Protein 6VTB (pdb70)

Structure (mmCIF, N/CA/C/O backbone):
data_6VTB
#
_entry.id   6VTB
#
_cell.length_a   53.031
_cell.length_b   64.221
_cell.length_c   101.888
_cell.angle_alpha   90.000
_cell.angle_beta   90.000
_cell.angle_gamma   90.000
#
_symmetry.space_group_name_H-M   'P 21 21 21'
#
loop_
_entity.id
_entity.type
_entity.pdbx_description
1 polymer 'RNA ligase'
2 non-polymer "ADENOSINE-5'-TRIPHOSPHATE"
3 non-polymer 'MANGANESE (II) ION'
4 water water
#
loop_
_atom_site.group_PDB
_atom_site.id
_atom_site.type_symbol
_atom_site.label_atom_id
_atom_site.label_alt_id
_atom_site.label_comp_id
_atom_site.label_asym_id
_atom_site.label_entity_id
_atom_site.label_seq_id
_atom_site.pdbx_PDB_ins_code
_atom_site.Cartn_x
_atom_site.Cartn_y
_atom_site.Cartn_z
_atom_site.occupancy
_atom_site.B_iso_or_equiv
_atom_site.auth_seq_id
_atom_site.auth_comp_id
_atom_site.auth_asym_id
_atom_site.auth_atom_id
_atom_site.pdbx_PDB_model_num
ATOM 1 N N . SER A 1 1 ? 49.614 63.631 114.213 1.00 10.42 0 SER A N 1
ATOM 2 C CA . SER A 1 1 ? 48.885 64.183 113.071 1.00 10.69 0 SER A CA 1
ATOM 3 C C . SER A 1 1 ? 49.689 63.984 111.790 1.00 8.91 0 SER A C 1
ATOM 4 O O . SER A 1 1 ? 50.775 63.405 111.821 1.00 12.17 0 SER A O 1
ATOM 7 N N . MET A 1 2 ? 49.164 64.447 110.661 1.00 10.61 1 MET A N 1
ATOM 8 C CA . MET A 1 2 ? 49.904 64.405 109.402 1.00 10.20 1 MET A CA 1
ATOM 9 C C . MET A 1 2 ? 50.003 65.840 108.893 1.00 10.77 1 MET A C 1
ATOM 10 O O . MET A 1 2 ? 49.172 66.296 108.107 1.00 12.27 1 MET A O 1
ATOM 15 N N . GLY A 1 3 ? 51.028 66.556 109.342 1.00 15.21 2 GLY A N 1
ATOM 16 C CA . GLY A 1 3 ? 51.088 67.971 109.018 1.00 15.33 2 GLY A CA 1
ATOM 17 C C . GLY A 1 3 ? 49.868 68.673 109.580 1.00 17.32 2 GLY A C 1
ATOM 18 O O . GLY A 1 3 ? 49.512 68.494 110.748 1.00 16.39 2 GLY A O 1
ATOM 19 N N . VAL A 1 4 ? 49.199 69.456 108.726 1.00 14.77 3 VAL A N 1
ATOM 20 C CA . VAL A 1 4 ? 48.017 70.213 109.134 1.00 18.01 3 VAL A CA 1
ATOM 21 C C . VAL A 1 4 ? 46.755 69.367 109.157 1.00 15.37 3 VAL A C 1
ATOM 22 O O . VAL A 1 4 ? 45.671 69.902 109.443 1.00 18.06 3 VAL A O 1
ATOM 26 N N . ARG A 1 5 ? 46.853 68.073 108.864 1.00 11.86 4 ARG A N 1
ATOM 27 C CA . ARG A 1 5 ? 45.700 67.184 108.834 1.00 12.84 4 ARG A CA 1
ATOM 28 C C . ARG A 1 5 ? 45.641 66.332 110.094 1.00 9.76 4 ARG A C 1
ATOM 29 O O . ARG A 1 5 ? 46.659 66.071 110.741 1.00 11.53 4 ARG A O 1
ATOM 37 N N . LYS A 1 6 ? 44.429 65.859 110.412 1.00 9.08 5 LYS A N 1
ATOM 38 C CA . LYS A 1 6 ? 44.154 64.966 111.534 1.00 7.86 5 LYS A CA 1
ATOM 39 C C . LYS A 1 6 ? 44.416 65.614 112.892 1.00 10.09 5 LYS A C 1
ATOM 40 O O . LYS A 1 6 ? 44.617 64.910 113.889 1.00 11.22 5 LYS A O 1
ATOM 46 N N . LEU A 1 7 ? 44.361 66.947 112.970 1.00 8.32 6 LEU A N 1
ATOM 47 C CA . LEU A 1 7 ? 44.471 67.605 114.269 1.00 7.74 6 LEU A CA 1
ATOM 48 C C . LEU A 1 7 ? 43.261 67.292 115.140 1.00 7.90 6 LEU A C 1
ATOM 49 O O . LEU A 1 7 ? 43.399 67.064 116.348 1.00 7.86 6 LEU A O 1
ATOM 54 N N . ALA A 1 8 ? 42.067 67.301 114.550 1.00 7.68 7 ALA A N 1
ATOM 55 C CA . ALA A 1 8 ? 40.839 66.928 115.244 1.00 8.09 7 ALA A CA 1
ATOM 56 C C . ALA A 1 8 ? 40.230 65.757 114.490 1.00 7.54 7 ALA A C 1
ATOM 57 O O . ALA A 1 8 ? 40.000 65.858 113.283 1.00 7.66 7 ALA A O 1
ATOM 59 N N . THR A 1 9 ? 40.007 64.642 115.190 1.00 7.99 8 THR A N 1
ATOM 60 C CA . THR A 1 9 ? 39.483 63.430 114.577 1.00 8.57 8 THR A CA 1
ATOM 61 C C . THR A 1 9 ? 38.432 62.811 115.496 1.00 9.05 8 THR A C 1
ATOM 62 O O . THR A 1 9 ? 38.411 63.055 116.700 1.00 9.01 8 THR A O 1
ATOM 66 N N . ILE A 1 10 ? 37.552 62.000 114.908 1.00 7.71 9 ILE A N 1
ATOM 67 C CA . ILE A 1 10 ? 36.577 61.220 115.672 1.00 8.00 9 ILE A CA 1
ATOM 68 C C . ILE A 1 10 ? 37.273 59.968 116.189 1.00 8.66 9 ILE A C 1
ATOM 69 O O . ILE A 1 10 ? 37.844 59.201 115.409 1.00 10.88 9 ILE A O 1
ATOM 74 N N . ARG A 1 11 ? 37.228 59.760 117.504 1.00 9.18 10 ARG A N 1
ATOM 75 C CA . ARG A 1 11 ? 37.918 58.642 118.131 1.00 10.99 10 ARG A CA 1
ATOM 76 C C . ARG A 1 11 ? 37.009 58.003 119.164 1.00 10.65 10 ARG A C 1
ATOM 77 O O . ARG A 1 11 ? 35.984 58.559 119.550 1.00 12.36 10 ARG A O 1
ATOM 85 N N . THR A 1 12 ? 37.422 56.827 119.629 1.00 13.01 11 THR A N 1
ATOM 86 C CA . THR A 1 12 ? 36.666 56.045 120.594 1.00 14.06 11 THR A CA 1
ATOM 87 C C . THR A 1 12 ? 37.292 56.180 121.978 1.00 12.07 11 THR A C 1
ATOM 88 O O . THR A 1 12 ? 38.510 56.018 122.136 1.00 13.11 11 THR A O 1
ATOM 92 N N . ALA A 1 13 ? 36.462 56.489 122.975 1.00 11.83 12 ALA A N 1
ATOM 93 C CA . ALA A 1 13 ? 36.935 56.497 124.355 1.00 12.16 12 ALA A CA 1
ATOM 94 C C . ALA A 1 13 ? 37.397 55.106 124.775 1.00 14.94 12 ALA A C 1
ATOM 95 O O . ALA A 1 13 ? 36.668 54.121 124.623 1.00 16.23 12 ALA A O 1
ATOM 97 N N . GLY A 1 14 ? 38.616 55.028 125.293 1.00 12.64 13 GLY A N 1
ATOM 98 C CA . GLY A 1 14 ? 39.160 53.799 125.839 1.00 14.23 13 GLY A CA 1
ATOM 99 C C . GLY A 1 14 ? 38.874 53.665 127.318 1.00 15.78 13 GLY A C 1
ATOM 100 O O . GLY A 1 14 ? 37.862 54.153 127.827 1.00 14.76 13 GLY A O 1
ATOM 101 N N . GLU A 1 15 ? 39.806 53.027 128.025 1.00 14.75 14 GLU A N 1
ATOM 102 C CA . GLU A 1 15 ? 39.662 52.823 129.462 1.00 16.79 14 GLU A CA 1
ATOM 103 C C . GLU A 1 15 ? 39.589 54.156 130.193 1.00 14.52 14 GLU A C 1
ATOM 104 O O . GLU A 1 15 ? 40.392 55.061 129.944 1.00 15.39 14 GLU A O 1
ATOM 110 N N . ILE A 1 16 ? 38.625 54.273 131.102 1.00 16.01 15 ILE A N 1
ATOM 111 C CA . ILE A 1 16 ? 38.460 55.453 131.942 1.00 14.75 15 ILE A CA 1
ATOM 112 C C . ILE A 1 16 ? 38.731 55.049 133.383 1.00 17.38 15 ILE A C 1
ATOM 113 O O . ILE A 1 16 ? 38.169 54.061 133.874 1.00 19.85 15 ILE A O 1
ATOM 118 N N . THR A 1 17 ? 39.591 55.805 134.055 1.00 17.08 16 THR A N 1
ATOM 119 C CA . THR A 1 17 ? 39.976 55.480 135.417 1.00 20.82 16 THR A CA 1
ATOM 120 C C . THR A 1 17 ? 39.845 56.703 136.310 1.00 21.88 16 THR A C 1
ATOM 121 O O . THR A 1 17 ? 39.992 57.840 135.846 1.00 20.34 16 THR A O 1
ATOM 125 N N . PRO A 1 18 ? 39.534 56.500 137.589 1.00 21.60 17 PRO A N 1
ATOM 126 C CA . PRO A 1 18 ? 39.424 57.636 138.508 1.00 20.49 17 PRO A CA 1
ATOM 127 C C . PRO A 1 18 ? 40.772 58.296 138.749 1.00 21.23 17 PRO A C 1
ATOM 128 O O . PRO A 1 18 ? 41.833 57.681 138.609 1.00 24.10 17 PRO A O 1
ATOM 132 N N . ILE A 1 19 ? 40.717 59.571 139.119 1.00 19.54 18 ILE A N 1
ATOM 133 C CA . ILE A 1 19 ? 41.905 60.358 139.430 1.00 23.56 18 ILE A CA 1
ATOM 134 C C . ILE A 1 19 ? 41.914 60.627 140.928 1.00 32.35 18 ILE A C 1
ATOM 135 O O . ILE A 1 19 ? 40.888 61.014 141.501 1.00 27.56 18 ILE A O 1
ATOM 140 N N . ALA A 1 20 ? 43.072 60.420 141.558 1.00 40.21 19 ALA A N 1
ATOM 141 C CA . ALA A 1 20 ? 43.183 60.488 143.011 1.00 46.94 19 ALA A CA 1
ATOM 142 C C . ALA A 1 20 ? 42.727 61.841 143.544 1.00 45.53 19 ALA A C 1
ATOM 143 O O . ALA A 1 20 ? 43.283 62.885 143.186 1.00 41.88 19 ALA A O 1
ATOM 145 N N . GLY A 1 21 ? 41.719 61.815 144.406 1.00 51.91 20 GLY A N 1
ATOM 146 C CA . GLY A 1 21 ? 41.237 63.025 145.068 1.00 54.61 20 GLY A CA 1
ATOM 147 C C . GLY A 1 21 ? 40.220 63.849 144.318 1.00 58.15 20 GLY A C 1
ATOM 148 O O . GLY A 1 21 ? 39.139 64.128 144.846 1.00 60.86 20 GLY A O 1
ATOM 149 N N . ALA A 1 22 ? 40.539 64.249 143.088 1.00 56.47 21 ALA A N 1
ATOM 150 C CA . ALA A 1 22 ? 39.662 65.115 142.305 1.00 53.03 21 ALA A CA 1
ATOM 151 C C . ALA A 1 22 ? 38.373 64.375 141.978 1.00 54.05 21 ALA A C 1
ATOM 152 O O . ALA A 1 22 ? 38.384 63.368 141.262 1.00 55.85 21 ALA A O 1
ATOM 154 N N . GLU A 1 23 ? 37.259 64.880 142.496 1.00 54.43 22 GLU A N 1
ATOM 155 C CA . GLU A 1 23 ? 35.973 64.203 142.417 1.00 55.72 22 GLU A CA 1
ATOM 156 C C . GLU A 1 23 ? 35.200 64.521 141.143 1.00 49.32 22 GLU A C 1
ATOM 157 O O . GLU A 1 23 ? 34.165 63.895 140.891 1.00 56.71 22 GLU A O 1
ATOM 163 N N . ALA A 1 24 ? 35.674 65.459 140.327 1.00 33.87 23 ALA A N 1
ATOM 164 C CA . ALA A 1 24 ? 34.906 65.934 139.186 1.00 25.25 23 ALA A CA 1
ATOM 165 C C . ALA A 1 24 ? 35.498 65.532 137.843 1.00 24.74 23 ALA A C 1
ATOM 166 O O . ALA A 1 24 ? 34.904 65.845 136.807 1.00 17.37 23 ALA A O 1
ATOM 168 N N . ILE A 1 25 ? 36.640 64.848 137.824 1.00 19.07 24 ILE A N 1
ATOM 169 C CA . ILE A 1 25 ? 37.340 64.534 136.584 1.00 15.77 24 ILE A CA 1
ATOM 170 C C . ILE A 1 25 ? 37.783 63.075 136.617 1.00 18.26 24 ILE A C 1
ATOM 171 O O . ILE A 1 25 ? 37.799 62.425 137.665 1.00 19.46 24 ILE A O 1
ATOM 176 N N . GLU A 1 26 ? 38.152 62.560 135.443 1.00 14.65 25 GLU A N 1
ATOM 177 C CA . GLU A 1 26 ? 38.704 61.216 135.352 1.00 13.87 25 GLU A CA 1
ATOM 178 C C . GLU A 1 26 ? 39.680 61.156 134.186 1.00 13.04 25 GLU A C 1
ATOM 179 O O . GLU A 1 26 ? 39.752 62.068 133.357 1.00 12.18 25 GLU A O 1
ATOM 185 N N . CYS A 1 27 ? 40.459 60.082 134.149 1.00 15.26 26 CYS A N 1
ATOM 186 C CA . CYS A 1 27 ? 41.480 59.889 133.125 1.00 12.50 26 CYS A CA 1
ATOM 187 C C . CYS A 1 27 ? 40.909 59.018 132.014 1.00 16.49 26 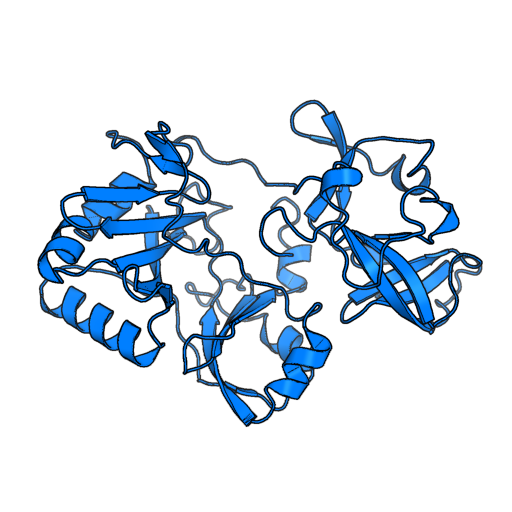CYS A C 1
ATOM 188 O O . CYS A 1 27 ? 40.347 57.955 132.289 1.00 17.59 26 CYS A O 1
ATOM 191 N N . CYS A 1 28 ? 41.038 59.470 130.764 1.00 10.14 27 CYS A N 1
ATOM 192 C CA . CYS A 1 28 ? 40.525 58.728 129.621 1.00 13.31 27 CYS A CA 1
ATOM 193 C C . CYS A 1 28 ? 41.672 58.372 128.690 1.00 15.35 27 CYS A C 1
ATOM 194 O O . CYS A 1 28 ? 42.411 59.256 128.235 1.00 14.12 27 CYS A O 1
ATOM 197 N N . HIS A 1 29 ? 41.819 57.082 128.408 1.00 12.97 28 HIS A N 1
ATOM 198 C CA . HIS A 1 29 ? 42.719 56.648 127.351 1.00 12.38 28 HIS A CA 1
ATOM 199 C C . HIS A 1 29 ? 42.041 56.840 126.004 1.00 12.38 28 HIS A C 1
ATOM 200 O O . HIS A 1 29 ? 40.904 56.403 125.802 1.00 15.85 28 HIS A O 1
ATOM 207 N N . VAL A 1 30 ? 42.732 57.509 125.089 1.00 10.10 29 VAL A N 1
ATOM 208 C CA . VAL A 1 30 ? 42.264 57.707 123.723 1.00 8.89 29 VAL A CA 1
ATOM 209 C C . VAL A 1 30 ? 43.397 57.252 122.818 1.00 9.13 29 VAL A C 1
ATOM 210 O O . VAL A 1 30 ? 44.421 57.940 122.707 1.00 11.87 29 VAL A O 1
ATOM 214 N N . ASP A 1 31 ? 43.233 56.087 122.195 1.00 11.12 30 ASP A N 1
ATOM 215 C CA . ASP A 1 31 ? 44.313 55.443 121.436 1.00 9.19 30 ASP A CA 1
ATOM 216 C C . ASP A 1 31 ? 45.535 55.369 122.354 1.00 10.66 30 ASP A C 1
ATOM 217 O O . ASP A 1 31 ? 45.410 54.898 123.494 1.00 13.72 30 ASP A O 1
ATOM 222 N N . GLY A 1 32 ? 46.715 55.815 121.926 1.00 9.70 31 GLY A N 1
ATOM 223 C CA . GLY A 1 32 ? 47.877 55.785 122.791 1.00 9.28 31 GLY A CA 1
ATOM 224 C C . GLY A 1 32 ? 48.034 56.988 123.701 1.00 10.22 31 GLY A C 1
ATOM 225 O O . GLY A 1 32 ? 49.069 57.123 124.362 1.00 11.23 31 GLY A O 1
ATOM 226 N N . TRP A 1 33 ? 47.036 57.865 123.758 1.00 8.79 32 TRP A N 1
ATOM 227 C CA . TRP A 1 33 ? 47.069 59.073 124.564 1.00 7.67 32 TRP A CA 1
ATOM 228 C C . TRP A 1 33 ? 46.322 58.869 125.870 1.00 8.31 32 TRP A C 1
ATOM 229 O O . TRP A 1 33 ? 45.484 57.976 125.997 1.00 10.67 32 TRP A O 1
ATOM 240 N N . THR A 1 34 ? 46.625 59.732 126.838 1.00 10.18 33 THR A N 1
ATOM 241 C CA . THR A 1 34 ? 45.848 59.839 128.066 1.00 12.85 33 THR A CA 1
ATOM 242 C C . THR A 1 34 ? 45.477 61.299 128.260 1.00 13.08 33 THR A C 1
ATOM 243 O O . THR A 1 34 ? 46.339 62.180 128.142 1.00 11.63 33 THR A O 1
ATOM 247 N N . CYS A 1 35 ? 44.206 61.565 128.553 1.00 12.94 34 CYS A N 1
ATOM 248 C CA . CYS A 1 35 ? 43.849 62.945 128.838 1.00 14.42 34 CYS A CA 1
ATOM 249 C C . CYS A 1 35 ? 42.727 63.001 129.864 1.00 12.44 34 CYS A C 1
ATOM 250 O O . CYS A 1 35 ? 41.999 62.029 130.087 1.00 16.69 34 CYS A O 1
ATOM 253 N N . VAL A 1 36 ? 42.627 64.155 130.504 1.00 10.54 35 VAL A N 1
ATOM 254 C CA . VAL A 1 36 ? 41.653 64.381 131.563 1.00 11.75 35 VAL A CA 1
ATOM 255 C C . VAL A 1 36 ? 40.325 64.784 130.940 1.00 12.73 35 VAL A C 1
ATOM 256 O O . VAL A 1 36 ? 40.270 65.684 130.087 1.00 15.46 35 VAL A O 1
ATOM 260 N N . ILE A 1 37 ? 39.254 64.112 131.356 1.00 9.39 36 ILE A N 1
ATOM 261 C CA . ILE A 1 37 ? 37.899 64.451 130.952 1.00 11.90 36 ILE A CA 1
ATOM 262 C C . ILE A 1 37 ? 37.088 64.776 132.198 1.00 14.72 36 ILE A C 1
ATOM 263 O O . ILE A 1 37 ? 37.455 64.427 133.321 1.00 14.77 36 ILE A O 1
ATOM 268 N N . LYS A 1 38 ? 35.976 65.467 131.993 1.00 12.62 37 LYS A N 1
ATOM 269 C CA . LYS A 1 38 ? 35.064 65.714 133.101 1.00 13.22 37 LYS A CA 1
ATOM 270 C C . LYS A 1 38 ? 34.141 64.518 133.286 1.00 16.63 37 LYS A C 1
ATOM 271 O O . LYS A 1 38 ? 33.767 63.835 132.326 1.00 16.92 37 LYS A O 1
ATOM 277 N N . LYS A 1 39 ? 33.773 64.255 134.536 1.00 19.00 38 LYS A N 1
ATOM 278 C CA . LYS A 1 39 ? 32.798 63.203 134.770 1.00 19.91 38 LYS A CA 1
ATOM 279 C C . LYS A 1 39 ? 31.478 63.574 134.111 1.00 19.31 38 LYS A C 1
ATOM 280 O O . LYS A 1 39 ? 31.116 64.751 134.023 1.00 21.55 38 LYS A O 1
ATOM 286 N N . GLY A 1 40 ? 30.787 62.563 133.589 1.00 16.49 39 GLY A N 1
ATOM 287 C CA . GLY A 1 40 ? 29.570 62.772 132.839 1.00 18.67 39 GLY A CA 1
ATOM 288 C C . GLY A 1 40 ? 29.754 62.906 131.341 1.00 23.63 39 GLY A C 1
ATOM 289 O O . GLY A 1 40 ? 28.754 62.878 130.609 1.00 27.27 39 GLY A O 1
ATOM 290 N N . GLU A 1 41 ? 30.995 63.035 130.858 1.00 20.54 40 GLU A N 1
ATOM 291 C CA . GLU A 1 41 ? 31.211 63.297 129.439 1.00 18.61 40 GLU A CA 1
ATOM 292 C C . GLU A 1 41 ? 31.249 62.012 128.620 1.00 17.31 40 GLU A C 1
ATOM 293 O O . GLU A 1 41 ? 30.687 61.971 127.521 1.00 15.85 40 GLU A O 1
ATOM 299 N N . PHE A 1 42 ? 31.885 60.954 129.131 1.00 14.80 41 PHE A N 1
ATOM 300 C CA . PHE A 1 42 ? 32.136 59.761 128.328 1.00 12.66 41 PHE A CA 1
ATOM 301 C C . PHE A 1 42 ? 31.935 58.491 129.138 1.00 13.53 41 PHE A C 1
ATOM 302 O O . PHE A 1 42 ? 32.167 58.463 130.349 1.00 18.58 41 PHE A O 1
ATOM 310 N N . LYS A 1 43 ? 31.546 57.429 128.435 1.00 17.29 42 LYS A N 1
ATOM 311 C CA . LYS A 1 43 ? 31.774 56.057 128.859 1.00 15.69 42 LYS A CA 1
ATOM 312 C C . LYS A 1 43 ? 32.653 55.374 127.820 1.00 16.99 42 LYS A C 1
ATOM 313 O O . LYS A 1 43 ? 32.650 55.749 126.641 1.00 15.67 42 LYS A O 1
ATOM 319 N N . GLN A 1 44 ? 33.411 54.374 128.261 1.00 13.73 43 GLN A N 1
ATOM 320 C CA . GLN A 1 44 ? 34.265 53.640 127.340 1.00 11.34 43 GLN A CA 1
ATOM 321 C C . GLN A 1 44 ? 33.453 53.144 126.151 1.00 14.86 43 GLN A C 1
ATOM 322 O O . GLN A 1 44 ? 32.362 52.591 126.315 1.00 16.66 43 GLN A O 1
ATOM 328 N N . GLY A 1 45 ? 33.978 53.377 124.953 1.00 13.72 44 GLY A N 1
ATOM 329 C CA . GLY A 1 45 ? 33.319 53.004 123.721 1.00 12.71 44 GLY A CA 1
ATOM 330 C C . GLY A 1 45 ? 32.613 54.142 123.008 1.00 17.61 44 GLY A C 1
ATOM 331 O O . GLY A 1 45 ? 32.316 54.014 121.811 1.00 14.40 44 GLY A O 1
ATOM 332 N N . ASP A 1 46 ? 32.337 55.242 123.711 1.00 14.37 45 ASP A N 1
ATOM 333 C CA . ASP A 1 46 ? 31.701 56.411 123.114 1.00 15.22 45 ASP A CA 1
ATOM 334 C C . ASP A 1 46 ? 32.619 57.082 122.099 1.00 14.31 45 ASP A C 1
ATOM 335 O O . ASP A 1 46 ? 33.840 57.121 122.265 1.00 14.86 45 ASP A O 1
ATOM 340 N N . ARG A 1 47 ? 32.010 57.644 121.054 1.00 10.37 46 ARG A N 1
ATOM 341 C CA . ARG A 1 47 ? 32.722 58.535 120.147 1.00 12.45 46 ARG A CA 1
ATOM 342 C C . ARG A 1 47 ? 32.976 59.890 120.799 1.00 9.79 46 ARG A C 1
ATOM 343 O O . ARG A 1 47 ? 32.206 60.357 121.647 1.00 10.23 46 ARG A O 1
ATOM 351 N N . GLY A 1 48 ? 34.058 60.535 120.366 1.00 11.17 47 GLY A N 1
ATOM 352 C CA . GLY A 1 48 ? 34.300 61.926 120.708 1.00 7.88 47 GLY A CA 1
ATOM 353 C C . GLY A 1 48 ? 35.198 62.546 119.663 1.00 9.46 47 GLY A C 1
ATOM 354 O O . GLY A 1 48 ? 35.751 61.857 118.801 1.00 10.91 47 GLY A O 1
ATOM 355 N N . VAL A 1 49 ? 35.344 63.865 119.745 1.00 7.41 48 VAL A N 1
ATOM 356 C CA . VAL A 1 49 ? 36.324 64.586 118.936 1.00 6.23 48 VAL A CA 1
ATOM 357 C C . VAL A 1 49 ? 37.592 64.733 119.761 1.00 5.58 48 VAL A C 1
ATOM 358 O O . VAL A 1 49 ? 37.578 65.327 120.847 1.00 6.85 48 VAL A O 1
ATOM 362 N N . TYR A 1 50 ? 38.693 64.200 119.251 1.00 7.16 49 TYR A N 1
ATOM 363 C CA . TYR A 1 50 ? 39.969 64.300 119.935 1.00 7.76 49 TYR A CA 1
ATOM 364 C C . TYR A 1 50 ? 40.817 65.333 119.212 1.00 5.28 49 TYR A C 1
ATOM 365 O O . TYR A 1 50 ? 41.069 65.202 118.007 1.00 6.66 49 TYR A O 1
ATOM 374 N N . PHE A 1 51 ? 41.250 66.349 119.955 1.00 6.54 50 PHE A N 1
ATOM 375 C CA . PHE A 1 51 ? 42.128 67.395 119.454 1.00 6.40 50 PHE A CA 1
ATOM 376 C C . PHE A 1 51 ? 43.534 67.113 119.970 1.00 6.68 50 PHE A C 1
ATOM 377 O O . PHE A 1 51 ? 43.762 67.093 121.183 1.00 7.92 50 PHE A O 1
ATOM 385 N N . GLU A 1 52 ? 44.463 66.892 119.056 1.00 6.02 51 GLU A N 1
ATOM 386 C CA . GLU A 1 52 ? 45.813 66.493 119.422 1.00 6.88 51 GLU A CA 1
ATOM 387 C C . GLU A 1 52 ? 46.620 67.697 119.906 1.00 6.97 51 GLU A C 1
ATOM 388 O O . GLU A 1 52 ? 46.329 68.842 119.559 1.00 7.82 51 GLU A O 1
ATOM 394 N N . ILE A 1 53 ? 47.644 67.434 120.729 1.00 7.42 52 ILE A N 1
ATOM 395 C CA . ILE A 1 53 ? 48.599 68.496 121.054 1.00 10.12 52 ILE A CA 1
ATOM 396 C C . ILE A 1 53 ? 49.139 69.116 119.772 1.00 9.42 52 ILE A C 1
ATOM 397 O O . ILE A 1 53 ? 49.301 68.430 118.754 1.00 10.78 52 ILE A O 1
ATOM 402 N N . ASP A 1 54 ? 49.432 70.417 119.834 1.00 10.30 53 ASP A N 1
ATOM 403 C CA . ASP A 1 54 ? 49.830 71.336 118.771 1.00 10.60 53 ASP A CA 1
ATOM 404 C C . ASP A 1 54 ? 48.622 71.912 118.041 1.00 8.14 53 ASP A C 1
ATOM 405 O O . ASP A 1 54 ? 48.799 72.822 117.233 1.00 9.80 53 ASP A O 1
ATOM 410 N N . SER A 1 55 ? 47.404 71.417 118.283 1.00 7.24 54 SER A N 1
ATOM 411 C CA . SER A 1 55 ? 46.214 72.088 117.770 1.00 6.01 54 SER A CA 1
ATOM 412 C C . SER A 1 55 ? 46.101 73.488 118.345 1.00 6.92 54 SER A C 1
ATOM 413 O O . SER A 1 55 ? 46.353 73.712 119.533 1.00 8.50 54 SER A O 1
ATOM 416 N N . PHE A 1 56 ? 45.709 74.431 117.498 1.00 5.14 55 PHE A N 1
ATOM 417 C CA . PHE A 1 56 ? 45.365 75.772 117.935 1.00 5.76 55 PHE A CA 1
ATOM 418 C C . PHE A 1 56 ? 43.870 75.928 117.732 1.00 7.23 55 PHE A C 1
ATOM 419 O O . PHE A 1 56 ? 43.375 75.791 116.605 1.00 7.54 55 PHE A O 1
ATOM 427 N N . ILE A 1 57 ? 43.161 76.164 118.825 1.00 6.99 56 ILE A N 1
ATOM 428 C CA . ILE A 1 57 ? 41.707 76.228 118.843 1.00 7.50 56 ILE A CA 1
ATOM 429 C C . ILE A 1 57 ? 41.311 77.669 119.103 1.00 7.49 56 ILE A C 1
ATOM 430 O O . ILE A 1 57 ? 41.514 78.193 120.206 1.00 8.97 56 ILE A O 1
ATOM 435 N N . LYS A 1 58 ? 40.736 78.306 118.094 1.00 7.32 57 LYS A N 1
ATOM 436 C CA . LYS A 1 58 ? 40.423 79.717 118.223 1.00 9.45 57 LYS A CA 1
ATOM 437 C C . LYS A 1 58 ? 39.342 79.908 119.276 1.00 10.17 57 LYS A C 1
ATOM 438 O O . LYS A 1 58 ? 38.489 79.042 119.488 1.00 10.96 57 LYS A O 1
ATOM 444 N N . GLU A 1 59 ? 39.416 81.044 119.967 1.00 8.62 58 GLU A N 1
ATOM 445 C CA . GLU A 1 59 ? 38.510 81.349 121.065 1.00 10.51 58 GLU A CA 1
ATOM 446 C C . GLU A 1 59 ? 37.059 81.233 120.631 1.00 13.21 58 GLU A C 1
ATOM 447 O O . GLU A 1 59 ? 36.639 81.858 119.655 1.00 15.01 58 GLU A O 1
ATOM 453 N N . ASP A 1 60 ? 36.303 80.408 121.357 1.00 11.24 59 ASP A N 1
ATOM 454 C CA . ASP A 1 60 ? 34.875 80.221 121.086 1.00 11.85 59 ASP A CA 1
ATOM 455 C C . ASP A 1 60 ? 34.282 79.736 122.406 1.00 16.18 59 ASP A C 1
ATOM 456 O O . ASP A 1 60 ? 34.420 78.560 122.748 1.00 18.74 59 ASP A O 1
ATOM 461 N N . ASN A 1 61 ? 33.653 80.651 123.142 1.00 18.95 60 ASN A N 1
ATOM 462 C CA . ASN A 1 61 ? 33.150 80.291 124.459 1.00 22.19 60 ASN A CA 1
ATOM 463 C C . ASN A 1 61 ? 31.898 79.432 124.393 1.00 20.76 60 ASN A C 1
ATOM 464 O O . ASN A 1 61 ? 31.553 78.798 125.395 1.00 21.83 60 ASN A O 1
ATOM 469 N N . ASP A 1 62 ? 31.209 79.402 123.250 1.00 19.91 61 ASP A N 1
ATOM 470 C CA . ASP A 1 62 ? 30.042 78.536 123.113 1.00 21.30 61 ASP A CA 1
ATOM 471 C C . ASP A 1 62 ? 30.464 77.081 122.989 1.00 19.74 61 ASP A C 1
ATOM 472 O O . ASP A 1 62 ? 29.932 76.201 123.677 1.00 21.87 61 ASP A O 1
ATOM 477 N N . ARG A 1 63 ? 31.437 76.814 122.126 1.00 17.30 62 ARG A N 1
ATOM 478 C CA . ARG A 1 63 ? 31.886 75.456 121.868 1.00 15.95 62 ARG A CA 1
ATOM 479 C C . ARG A 1 63 ? 32.992 75.005 122.817 1.00 13.96 62 ARG A C 1
ATOM 480 O O . ARG A 1 63 ? 33.021 73.833 123.221 1.00 13.87 62 ARG A O 1
ATOM 488 N N . TYR A 1 64 ? 33.916 75.906 123.186 1.00 10.32 63 TYR A N 1
ATOM 489 C CA . TYR A 1 64 ? 35.093 75.529 123.976 1.00 9.50 63 TYR A CA 1
ATOM 490 C C . TYR A 1 64 ? 35.210 76.364 125.248 1.00 10.74 63 TYR A C 1
ATOM 491 O O . TYR A 1 64 ? 36.255 76.954 125.521 1.00 10.82 63 TYR A O 1
ATOM 500 N N . PRO A 1 65 ? 34.159 76.409 126.075 1.00 13.08 64 PRO A N 1
ATOM 501 C CA . PRO A 1 65 ? 34.257 77.213 127.304 1.00 15.09 64 PRO A CA 1
ATOM 502 C C . PRO A 1 65 ? 35.297 76.686 128.270 1.00 11.25 64 PRO A C 1
ATOM 503 O O . PRO A 1 65 ? 35.783 77.452 129.114 1.00 13.61 64 PRO A O 1
ATOM 507 N N . MET A 1 66 ? 35.674 75.406 128.162 1.00 9.54 65 MET A N 1
ATOM 508 C CA . MET A 1 66 ? 36.679 74.836 129.044 1.00 10.43 65 MET A CA 1
ATOM 509 C C . MET A 1 66 ? 38.079 75.343 128.734 1.00 8.88 65 MET A C 1
ATOM 510 O O . MET A 1 66 ? 38.996 75.080 129.517 1.00 11.40 65 MET A O 1
ATOM 515 N N . LEU A 1 67 ? 38.259 76.074 127.631 1.00 7.31 66 LEU A N 1
ATOM 516 C CA . LEU A 1 67 ? 39.559 76.627 127.272 1.00 7.78 66 LEU A CA 1
ATOM 517 C C . LEU A 1 67 ? 39.648 78.124 127.521 1.00 11.57 66 LEU A C 1
ATOM 518 O O . LEU A 1 67 ? 40.683 78.721 127.216 1.00 10.51 66 LEU A O 1
ATOM 523 N N . SER A 1 68 ? 38.605 78.728 128.105 1.00 10.48 67 SER A N 1
ATOM 524 C CA . SER A 1 68 ? 38.481 80.185 128.127 1.00 10.81 67 SER A CA 1
ATOM 525 C C . SER A 1 68 ? 39.632 80.870 128.848 1.00 11.43 67 SER A C 1
ATOM 526 O O . SER A 1 68 ? 39.978 82.005 128.502 1.00 12.00 67 SER A O 1
ATOM 529 N N . LYS A 1 69 ? 40.217 80.229 129.863 1.00 8.73 68 LYS A N 1
ATOM 530 C CA . LYS A 1 69 ? 41.311 80.827 130.618 1.00 9.54 68 LYS A CA 1
ATOM 531 C C . LYS A 1 69 ? 42.664 80.250 130.228 1.00 8.10 68 LYS A C 1
ATOM 532 O O . LYS A 1 69 ? 43.638 80.390 130.972 1.00 11.03 68 LYS A O 1
ATOM 538 N N . GLN A 1 70 ? 42.741 79.611 129.064 1.00 8.62 69 GLN A N 1
ATOM 539 C CA . GLN A 1 70 ? 43.981 79.072 128.531 1.00 6.88 69 GLN A CA 1
ATOM 540 C C . GLN A 1 70 ? 44.392 79.767 127.247 1.00 8.68 69 GLN A C 1
ATOM 541 O O . GLN A 1 70 ? 45.400 79.392 126.643 1.00 7.98 69 GLN A O 1
ATOM 547 N N . VAL A 1 71 ? 43.619 80.762 126.823 1.00 9.49 70 VAL A N 1
ATOM 548 C CA . VAL A 1 71 ? 43.835 81.460 125.565 1.00 8.17 70 VAL A CA 1
ATOM 549 C C . VAL A 1 71 ? 45.122 82.277 125.601 1.00 7.79 70 VAL A C 1
ATOM 550 O O . VAL A 1 71 ? 45.517 82.824 126.641 1.00 9.82 70 VAL A O 1
ATOM 554 N N . ILE A 1 72 ? 45.783 82.353 124.446 1.00 8.05 71 ILE A N 1
ATOM 555 C CA . ILE A 1 72 ? 46.876 83.280 124.191 1.00 5.99 71 ILE A CA 1
ATOM 556 C C . ILE A 1 72 ? 46.552 84.044 122.914 1.00 7.49 71 ILE A C 1
ATOM 557 O O . ILE A 1 72 ? 45.657 83.670 122.151 1.00 8.13 71 ILE A O 1
ATOM 562 N N . ASP A 1 73 ? 47.299 85.118 122.668 1.00 8.54 72 ASP A N 1
ATOM 563 C CA . ASP A 1 73 ? 47.213 85.781 121.369 1.00 10.69 72 ASP A CA 1
ATOM 564 C C . ASP A 1 73 ? 48.299 85.227 120.460 1.00 9.94 72 ASP A C 1
ATOM 565 O O . ASP A 1 73 ? 49.494 85.372 120.742 1.00 12.67 72 ASP A O 1
ATOM 570 N N . TYR A 1 74 ? 47.881 84.582 119.375 1.00 10.06 73 TYR A N 1
ATOM 571 C CA . TYR A 1 74 ? 48.789 83.878 118.480 1.00 8.88 73 TYR A CA 1
ATOM 572 C C . TYR A 1 74 ? 48.475 84.260 117.043 1.00 11.45 73 TYR A C 1
ATOM 573 O O . TYR A 1 74 ? 47.356 84.039 116.580 1.00 11.23 73 TYR A O 1
ATOM 582 N N . GLU A 1 75 ? 49.472 84.784 116.329 1.00 17.94 74 GLU A N 1
ATOM 583 C CA . GLU A 1 75 ? 49.282 85.238 114.946 1.00 15.53 74 GLU A CA 1
ATOM 584 C C . GLU A 1 75 ? 48.069 86.160 114.839 1.00 13.08 74 GLU A C 1
ATOM 585 O O . GLU A 1 75 ? 47.243 86.040 113.929 1.00 15.94 74 GLU A O 1
ATOM 591 N N . GLY A 1 76 ? 47.939 87.063 115.809 1.00 10.59 75 GLY A N 1
ATOM 592 C CA . GLY A 1 76 ? 46.886 88.057 115.771 1.00 16.14 75 GLY A CA 1
ATOM 593 C C . GLY A 1 76 ? 45.519 87.573 116.187 1.00 14.00 75 GLY A C 1
ATOM 594 O O . GLY A 1 76 ? 44.553 88.327 116.048 1.00 17.06 75 GLY A O 1
ATOM 595 N N . GLN A 1 77 ? 45.398 86.344 116.698 1.00 10.80 76 GLN A N 1
ATOM 596 C CA . GLN A 1 77 ? 44.104 85.800 117.078 1.00 10.42 76 GLN A CA 1
ATOM 597 C C . GLN A 1 77 ? 44.163 85.140 118.444 1.00 9.98 76 GLN A C 1
ATOM 598 O O . GLN A 1 77 ? 45.139 84.464 118.788 1.00 10.28 76 GLN A O 1
ATOM 604 N N . ARG A 1 78 ? 43.106 85.333 119.215 1.00 10.00 77 ARG A N 1
ATOM 605 C CA . ARG A 1 78 ? 42.999 84.690 120.511 1.00 8.48 77 ARG A CA 1
ATOM 606 C C . ARG A 1 78 ? 42.580 83.240 120.335 1.00 9.37 77 ARG A C 1
ATOM 607 O O . ARG A 1 78 ? 41.628 82.939 119.604 1.00 10.95 77 ARG A O 1
ATOM 615 N N . GLY A 1 79 ? 43.304 82.342 120.986 1.00 7.04 78 GLY A N 1
ATOM 616 C CA . GLY A 1 79 ? 42.934 80.941 120.945 1.00 7.72 78 GLY A CA 1
ATOM 617 C C . GLY A 1 79 ? 43.855 80.159 121.856 1.00 8.38 78 GLY A C 1
ATOM 618 O O . GLY A 1 79 ? 44.763 80.712 122.482 1.00 9.39 78 GLY A O 1
ATOM 619 N N . THR A 1 80 ? 43.624 78.852 121.914 1.00 6.75 79 THR A N 1
ATOM 620 C CA . THR A 1 80 ? 44.344 77.995 122.842 1.00 5.83 79 THR A CA 1
ATOM 621 C C . THR A 1 80 ? 45.249 77.029 122.091 1.00 8.08 79 THR A C 1
ATOM 622 O O . THR A 1 80 ? 44.791 76.290 121.214 1.00 8.38 79 THR A O 1
ATOM 626 N N . ARG A 1 81 ? 46.525 77.018 122.464 1.00 7.17 80 ARG A N 1
ATOM 627 C CA . ARG A 1 81 ? 47.471 76.025 121.975 1.00 7.44 80 ARG A CA 1
ATOM 628 C C . ARG A 1 81 ? 47.421 74.817 122.903 1.00 6.08 80 ARG A C 1
ATOM 629 O O . ARG A 1 81 ? 47.717 74.944 124.093 1.00 8.67 80 ARG A O 1
ATOM 637 N N . LEU A 1 82 ? 47.049 73.656 122.374 1.00 7.53 81 LEU A N 1
ATOM 638 C CA . LEU A 1 82 ? 47.087 72.453 123.192 1.00 5.56 81 LEU A CA 1
ATOM 639 C C . LEU A 1 82 ? 48.517 71.966 123.350 1.00 8.13 81 LEU A C 1
ATOM 640 O O . LEU A 1 82 ? 49.244 71.782 122.364 1.00 9.83 81 LEU A O 1
ATOM 645 N N . ARG A 1 83 ? 48.906 71.756 124.601 1.00 11.75 82 ARG A N 1
ATOM 646 C CA . ARG A 1 83 ? 50.255 71.386 124.978 1.00 11.34 82 ARG A CA 1
ATOM 647 C C . ARG A 1 83 ? 50.193 70.225 125.956 1.00 10.59 82 ARG A C 1
ATOM 648 O O . ARG A 1 83 ? 49.178 69.989 126.616 1.00 12.77 82 ARG A O 1
ATOM 656 N N . THR A 1 84 ? 51.305 69.502 126.031 1.00 13.39 83 THR A N 1
ATOM 657 C CA . THR A 1 84 ? 51.498 68.508 127.076 1.00 12.61 83 THR A CA 1
ATOM 658 C C . THR A 1 84 ? 51.311 69.138 128.453 1.00 14.27 83 THR A C 1
ATOM 659 O O . THR A 1 84 ? 51.845 70.211 128.739 1.00 17.66 83 THR A O 1
ATOM 663 N N . ALA A 1 85 ? 50.544 68.470 129.304 1.00 11.81 84 ALA A N 1
ATOM 664 C CA . ALA A 1 85 ? 50.231 68.987 130.625 1.00 15.60 84 ALA A CA 1
ATOM 665 C C . ALA A 1 85 ? 50.484 67.911 131.668 1.00 17.61 84 ALA A C 1
ATOM 666 O O . ALA A 1 85 ? 50.513 66.710 131.374 1.00 14.04 84 ALA A O 1
ATOM 668 N N . ARG A 1 86 ? 50.663 68.354 132.907 1.00 19.12 85 ARG A N 1
ATOM 669 C CA . ARG A 1 86 ? 50.654 67.436 134.028 1.00 23.93 85 ARG A CA 1
ATOM 670 C C . ARG A 1 86 ? 49.741 67.967 135.122 1.00 23.67 8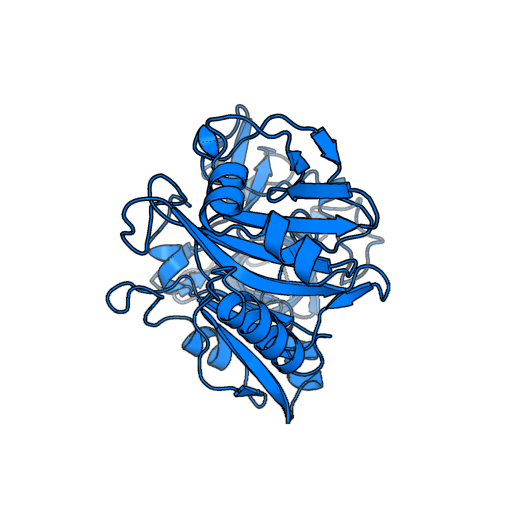5 ARG A C 1
ATOM 671 O O . ARG A 1 86 ? 49.585 69.180 135.303 1.00 28.58 85 ARG A O 1
ATOM 679 N N . LEU A 1 87 ? 49.095 67.031 135.810 1.00 19.58 86 LEU A N 1
ATOM 680 C CA . LEU A 1 87 ? 48.252 67.312 136.963 1.00 21.18 86 LEU A CA 1
ATOM 681 C C . LEU A 1 87 ? 48.705 66.373 138.066 1.00 23.66 86 LEU A C 1
ATOM 682 O O . LEU A 1 87 ? 48.585 65.151 137.925 1.00 20.61 86 LEU A O 1
ATOM 687 N N . ARG A 1 88 ? 49.252 66.939 139.146 1.00 22.99 87 ARG A N 1
ATOM 688 C CA . ARG A 1 88 ? 49.881 66.148 140.211 1.00 21.69 87 ARG A CA 1
ATOM 689 C C . ARG A 1 88 ? 50.842 65.114 139.631 1.00 22.27 87 ARG A C 1
ATOM 690 O O . ARG A 1 88 ? 50.904 63.964 140.073 1.00 25.91 87 ARG A O 1
ATOM 698 N N . GLY A 1 89 ? 51.595 65.526 138.614 1.00 16.34 88 GLY A N 1
ATOM 699 C CA . GLY A 1 89 ? 52.581 64.664 138.006 1.00 17.53 88 GLY A CA 1
ATOM 700 C C . GLY A 1 89 ? 52.052 63.703 136.963 1.00 20.73 88 GLY A C 1
ATOM 701 O O . GLY A 1 89 ? 52.849 62.965 136.371 1.00 19.14 88 GLY A O 1
ATOM 702 N N . GLN A 1 90 ? 50.741 63.684 136.717 1.00 17.66 89 GLN A N 1
ATOM 703 C CA . GLN A 1 90 ? 50.144 62.751 135.770 1.00 19.15 89 GLN A CA 1
ATOM 704 C C . GLN A 1 90 ? 50.060 63.395 134.394 1.00 13.48 89 GLN A C 1
ATOM 705 O O . GLN A 1 90 ? 49.570 64.518 134.257 1.00 15.57 89 GLN A O 1
ATOM 711 N N . LEU A 1 91 ? 50.540 62.675 133.387 1.00 13.95 90 LEU A N 1
ATOM 712 C CA . LEU A 1 91 ? 50.559 63.177 132.022 1.00 13.41 90 LEU A CA 1
ATOM 713 C C . LEU A 1 91 ? 49.149 63.310 131.453 1.00 11.13 90 LEU A C 1
ATOM 714 O O . LEU A 1 91 ? 48.325 62.402 131.573 1.00 16.22 90 LEU A O 1
ATOM 719 N N . SER A 1 92 ? 48.893 64.442 130.797 1.00 8.74 91 SER A N 1
ATOM 720 C CA . SER A 1 92 ? 47.647 64.666 130.071 1.00 9.24 91 SER A CA 1
ATOM 721 C C . SER A 1 92 ? 47.989 65.333 128.749 1.00 9.28 91 SER A C 1
ATOM 722 O O . SER A 1 92 ? 48.711 66.336 128.726 1.00 12.80 91 SER A O 1
ATOM 725 N N . GLN A 1 93 ? 47.476 64.783 127.648 1.00 7.58 92 GLN A N 1
ATOM 726 C CA . GLN A 1 93 ? 47.769 65.337 126.333 1.00 8.06 92 GLN A CA 1
ATOM 727 C C . GLN A 1 93 ? 46.519 65.334 125.483 1.00 9.04 92 GLN A C 1
ATOM 728 O O . GLN A 1 93 ? 45.886 64.286 125.314 1.00 11.45 92 GLN A O 1
ATOM 734 N N . GLY A 1 94 ? 46.187 66.513 124.941 1.00 8.90 93 GLY A N 1
ATOM 735 C CA . GLY A 1 94 ? 45.059 66.656 124.042 1.00 8.67 93 GLY A CA 1
ATOM 736 C C . GLY A 1 94 ? 43.767 66.977 124.769 1.00 9.63 93 GLY A C 1
ATOM 737 O O . GLY A 1 94 ? 43.693 67.043 126.001 1.00 12.55 93 GLY A O 1
ATOM 738 N N . LEU A 1 95 ? 42.728 67.194 123.961 1.00 6.90 94 LEU A N 1
ATOM 739 C CA . LEU A 1 95 ? 41.392 67.534 124.440 1.00 6.87 94 LEU A CA 1
ATOM 740 C C . LEU A 1 95 ? 40.393 66.579 123.803 1.00 6.24 94 LEU A C 1
ATOM 741 O O . LEU A 1 95 ? 40.399 66.398 122.581 1.00 7.57 94 LEU A O 1
ATOM 746 N N . PHE A 1 96 ? 39.543 65.954 124.619 1.00 6.05 95 PHE A N 1
ATOM 747 C CA . PHE A 1 96 ? 38.586 64.956 124.135 1.00 7.14 95 PHE A CA 1
ATOM 748 C C . PHE A 1 96 ? 37.191 65.435 124.502 1.00 8.01 95 PHE A C 1
ATOM 749 O O . PHE A 1 96 ? 36.861 65.523 125.690 1.00 10.03 95 PHE A O 1
ATOM 757 N N . LEU A 1 97 ? 36.378 65.753 123.495 1.00 6.54 96 LEU A N 1
ATOM 758 C CA . LEU A 1 97 ? 35.062 66.299 123.781 1.00 8.31 96 LEU A CA 1
ATOM 759 C C . LEU A 1 97 ? 33.964 65.399 123.225 1.00 7.84 96 LEU A C 1
ATOM 760 O O . LEU A 1 97 ? 34.091 64.860 122.117 1.00 8.78 96 LEU A O 1
ATOM 765 N N . PRO A 1 98 ? 32.871 65.236 123.960 1.00 7.61 97 PRO A N 1
ATOM 766 C CA . PRO A 1 98 ? 31.809 64.327 123.524 1.00 8.85 97 PRO A CA 1
ATOM 767 C C . PRO A 1 98 ? 30.963 64.929 122.412 1.00 10.31 97 PRO A C 1
ATOM 768 O O . PRO A 1 98 ? 30.963 66.138 122.164 1.00 11.59 97 PRO A O 1
ATOM 772 N N . MET A 1 99 ? 30.217 64.046 121.745 1.00 9.61 98 MET A N 1
ATOM 773 C CA . MET A 1 99 ? 29.556 64.422 120.502 1.00 12.00 98 MET A CA 1
ATOM 774 C C . MET A 1 99 ? 28.396 65.389 120.702 1.00 13.90 98 MET A C 1
ATOM 775 O O . MET A 1 99 ? 27.987 66.035 119.733 1.00 12.36 98 MET A O 1
ATOM 780 N N . ASP A 1 100 ? 27.850 65.502 121.915 1.00 11.54 99 ASP A N 1
ATOM 781 C CA . ASP A 1 100 ? 26.794 66.482 122.144 1.00 11.56 99 ASP A CA 1
ATOM 782 C C . ASP A 1 100 ? 27.264 67.898 121.845 1.00 14.53 99 ASP A C 1
ATOM 783 O O . ASP A 1 100 ? 26.441 68.762 121.546 1.00 12.33 99 ASP A O 1
ATOM 788 N N . ARG A 1 101 ? 28.564 68.157 121.915 1.00 11.98 100 ARG A N 1
ATOM 789 C CA . ARG A 1 101 ? 29.065 69.478 121.568 1.00 10.21 100 ARG A CA 1
ATOM 790 C C . ARG A 1 101 ? 29.130 69.702 120.066 1.00 12.72 100 ARG A C 1
ATOM 791 O O . ARG A 1 101 ? 29.318 70.844 119.634 1.00 13.81 100 ARG A O 1
ATOM 799 N N . PHE A 1 102 ? 28.963 68.653 119.267 1.00 10.11 101 PHE A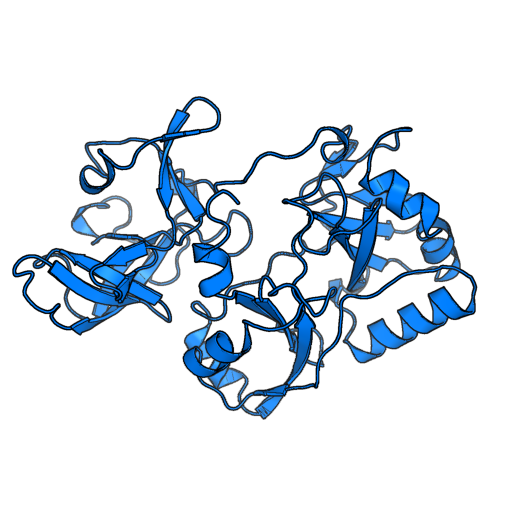 N 1
ATOM 800 C CA . PHE A 1 102 ? 29.134 68.737 117.815 1.00 11.85 101 PHE A CA 1
ATOM 801 C C . PHE A 1 102 ? 27.971 68.056 117.106 1.00 13.18 101 PHE A C 1
ATOM 802 O O . PHE A 1 102 ? 28.151 67.061 116.403 1.00 12.39 101 PHE A O 1
ATOM 810 N N . PRO A 1 103 ? 26.758 68.579 117.251 1.00 13.32 102 PRO A N 1
ATOM 811 C CA . PRO A 1 103 ? 25.632 67.966 116.527 1.00 9.43 102 PRO A CA 1
ATOM 812 C C . PRO A 1 103 ? 25.837 67.936 115.021 1.00 11.15 102 PRO A C 1
ATOM 813 O O . PRO A 1 103 ? 25.325 67.024 114.353 1.00 14.64 102 PRO A O 1
ATOM 817 N N . GLU A 1 104 ? 26.606 68.880 114.470 1.00 12.66 103 GLU A N 1
ATOM 818 C CA . GLU A 1 104 ? 26.824 68.887 113.031 1.00 17.30 103 GLU A CA 1
ATOM 819 C C . GLU A 1 104 ? 27.749 67.768 112.572 1.00 14.35 103 GLU A C 1
ATOM 820 O O . GLU A 1 104 ? 27.847 67.528 111.363 1.00 15.74 103 GLU A O 1
ATOM 826 N N . LEU A 1 105 ? 28.425 67.083 113.495 1.00 13.25 104 LEU A N 1
ATOM 827 C CA . LEU A 1 105 ? 29.302 65.968 113.166 1.00 12.76 104 LEU A CA 1
ATOM 828 C C . LEU A 1 105 ? 28.660 64.622 113.471 1.00 13.89 104 LEU A C 1
ATOM 829 O O . LEU A 1 105 ? 29.358 63.606 113.530 1.00 14.60 104 LEU A O 1
ATOM 834 N N . ALA A 1 106 ? 27.336 64.592 113.652 1.00 14.60 105 ALA A N 1
ATOM 835 C CA . ALA A 1 106 ? 26.683 63.363 114.082 1.00 15.34 105 ALA A CA 1
ATOM 836 C C . ALA A 1 106 ? 26.810 62.228 113.070 1.00 17.00 105 ALA A C 1
ATOM 837 O O . ALA A 1 106 ? 26.727 61.060 113.465 1.00 24.43 105 ALA A O 1
ATOM 839 N N . SER A 1 107 ? 27.022 62.524 111.787 1.00 18.75 106 SER A N 1
ATOM 840 C CA . SER A 1 107 ? 27.171 61.469 110.790 1.00 21.86 106 SER A CA 1
ATOM 841 C C . SER A 1 107 ? 28.618 61.068 110.548 1.00 22.75 106 SER A C 1
ATOM 842 O O . SER A 1 107 ? 28.877 60.229 109.677 1.00 28.77 106 SER A O 1
ATOM 845 N N . ASN A 1 108 ? 29.564 61.635 111.284 1.00 19.59 107 ASN A N 1
ATOM 846 C CA . ASN A 1 108 ? 30.960 61.305 111.065 1.00 21.62 107 ASN A CA 1
ATOM 847 C C . ASN A 1 108 ? 31.333 60.018 111.789 1.00 24.46 107 ASN A C 1
ATOM 848 O O . ASN A 1 108 ? 30.935 59.788 112.935 1.00 31.98 107 ASN A O 1
ATOM 853 N N . GLN A 1 109 ? 32.097 59.178 111.104 1.00 21.30 108 GLN A N 1
ATOM 854 C CA . GLN A 1 109 ? 32.533 57.890 111.615 1.00 24.26 108 GLN A CA 1
ATOM 855 C C . GLN A 1 109 ? 33.833 58.048 112.388 1.00 19.92 108 GLN A C 1
ATOM 856 O O . GLN A 1 109 ? 34.590 58.994 112.166 1.00 14.12 108 GLN A O 1
ATOM 862 N N . VAL A 1 110 ? 34.083 57.098 113.299 1.00 18.03 109 VAL A N 1
ATOM 863 C CA . VAL A 1 110 ? 35.398 56.970 113.916 1.00 15.44 109 VAL A CA 1
ATOM 864 C C . VAL A 1 110 ? 36.450 56.979 112.824 1.00 19.52 109 VAL A C 1
ATOM 865 O O . VAL A 1 110 ? 36.291 56.325 111.786 1.00 18.71 109 VAL A O 1
ATOM 869 N N . GLY A 1 111 ? 37.513 57.752 113.036 1.00 15.11 110 GLY A N 1
ATOM 870 C CA . GLY A 1 111 ? 38.576 57.897 112.070 1.00 15.74 110 GLY A CA 1
ATOM 871 C C . GLY A 1 111 ? 38.449 59.105 111.163 1.00 12.37 110 GLY A C 1
ATOM 872 O O . GLY A 1 111 ? 39.447 59.498 110.542 1.00 13.50 110 GLY A O 1
ATOM 873 N N . ASP A 1 112 ? 37.258 59.698 111.067 1.00 11.90 111 ASP A N 1
ATOM 874 C CA . ASP A 1 112 ? 37.080 60.875 110.226 1.00 10.75 111 ASP A CA 1
ATOM 875 C C . ASP A 1 112 ? 37.925 62.039 110.732 1.00 11.54 111 ASP A C 1
ATOM 876 O O . ASP A 1 112 ? 38.012 62.298 111.937 1.00 10.24 111 ASP A O 1
ATOM 881 N N . ASP A 1 113 ? 38.522 62.754 109.788 1.00 9.84 112 ASP A N 1
ATOM 882 C CA . ASP A 1 113 ? 39.271 63.975 110.066 1.00 8.01 112 ASP A CA 1
ATOM 883 C C . ASP A 1 113 ? 38.305 65.149 109.986 1.00 7.84 112 ASP A C 1
ATOM 884 O O . ASP A 1 113 ? 37.772 65.439 108.910 1.00 11.51 112 ASP A O 1
ATOM 889 N N . VAL A 1 114 ? 38.086 65.832 111.115 1.00 7.66 113 VAL A N 1
ATOM 890 C CA . VAL A 1 114 ? 37.192 66.982 111.163 1.00 7.27 113 VAL A CA 1
ATOM 891 C C . VAL A 1 114 ? 37.958 68.282 111.417 1.00 7.73 113 VAL A C 1
ATOM 892 O O . VAL A 1 114 ? 37.367 69.278 111.837 1.00 9.81 113 VAL A O 1
ATOM 896 N N . THR A 1 115 ? 39.264 68.285 111.127 1.00 7.65 114 THR A N 1
ATOM 897 C CA . THR A 1 115 ? 40.101 69.470 111.308 1.00 7.09 114 THR A CA 1
ATOM 898 C C . THR A 1 115 ? 39.553 70.691 110.582 1.00 8.75 114 THR A C 1
ATOM 899 O O . THR A 1 115 ? 39.434 71.770 111.168 1.00 11.11 114 THR A O 1
ATOM 903 N N . GLU A 1 116 ? 39.232 70.548 109.296 1.00 11.18 115 GLU A N 1
ATOM 904 C CA . GLU A 1 116 ? 38.839 71.712 108.504 1.00 8.62 115 GLU A CA 1
ATOM 905 C C . GLU A 1 116 ? 37.454 72.216 108.883 1.00 8.48 115 GLU A C 1
ATOM 906 O O . GLU A 1 116 ? 37.243 73.430 108.994 1.00 12.19 115 GLU A O 1
ATOM 912 N N . ILE A 1 117 ? 36.489 71.311 109.062 1.00 11.27 116 ILE A N 1
ATOM 913 C CA . ILE A 1 117 ? 35.138 71.771 109.364 1.00 13.37 116 ILE A CA 1
ATOM 914 C C . ILE A 1 117 ? 35.099 72.504 110.701 1.00 12.30 116 ILE A C 1
ATOM 915 O O . ILE A 1 117 ? 34.300 73.429 110.880 1.00 12.74 116 ILE A O 1
ATOM 920 N N . LEU A 1 118 ? 35.977 72.147 111.642 1.00 9.66 117 LEU A N 1
ATOM 921 C CA . LEU A 1 118 ? 36.084 72.866 112.904 1.00 8.49 117 LEU A CA 1
ATOM 922 C C . LEU A 1 118 ? 37.072 74.028 112.854 1.00 9.07 117 LEU A C 1
ATOM 923 O O . LEU A 1 118 ? 37.174 74.776 113.832 1.00 10.32 117 LEU A O 1
ATOM 928 N N . GLY A 1 119 ? 37.779 74.216 111.737 1.00 9.48 118 GLY A N 1
ATOM 929 C CA . GLY A 1 119 ? 38.707 75.331 111.629 1.00 9.76 118 GLY A CA 1
ATOM 930 C C . GLY A 1 119 ? 39.924 75.241 112.520 1.00 10.29 118 GLY A C 1
ATOM 931 O O . GLY A 1 119 ? 40.456 76.275 112.949 1.00 11.90 118 GLY A O 1
ATOM 932 N N . ILE A 1 120 ? 40.381 74.043 112.810 1.00 8.76 119 ILE A N 1
ATOM 933 C CA . ILE A 1 120 ? 41.533 73.864 113.682 1.00 7.35 119 ILE A CA 1
ATOM 934 C C . ILE A 1 120 ? 42.806 74.046 112.868 1.00 8.76 119 ILE A C 1
ATOM 935 O O . ILE A 1 120 ? 42.917 73.570 111.735 1.00 10.45 119 ILE A O 1
ATOM 940 N N . THR A 1 121 ? 43.775 74.754 113.434 1.00 9.22 120 THR A N 1
ATOM 941 C CA . THR A 1 121 ? 45.054 74.963 112.771 1.00 10.87 120 THR A CA 1
ATOM 942 C C . THR A 1 121 ? 46.162 74.414 113.658 1.00 8.62 120 THR A C 1
ATOM 943 O O . THR A 1 121 ? 45.931 74.022 114.803 1.00 9.80 120 THR A O 1
ATOM 947 N N . LYS A 1 122 ? 47.379 74.357 113.124 1.00 8.23 121 LYS A N 1
ATOM 948 C CA . LYS A 1 122 ? 48.506 73.831 113.884 1.00 7.28 121 LYS A CA 1
ATOM 949 C C . LYS A 1 122 ? 49.356 74.994 114.369 1.00 10.97 121 LYS A C 1
ATOM 950 O O . LYS A 1 122 ? 49.807 75.815 113.566 1.00 14.57 121 LYS A O 1
ATOM 956 N N . TRP A 1 123 ? 49.581 75.050 115.678 1.00 8.89 122 TRP A N 1
ATOM 957 C CA . TRP A 1 123 ? 50.471 76.053 116.245 1.00 8.63 122 TRP A CA 1
ATOM 958 C C . TRP A 1 123 ? 51.909 75.790 115.804 1.00 7.41 122 TRP A C 1
ATOM 959 O O . TRP A 1 123 ? 52.367 74.643 115.773 1.00 10.43 122 TRP A O 1
ATOM 970 N N . GLU A 1 124 ? 52.626 76.860 115.453 1.00 7.01 123 GLU A N 1
ATOM 971 C CA . GLU A 1 124 ? 54.029 76.742 115.096 1.00 12.11 123 GLU A CA 1
ATOM 972 C C . GLU A 1 124 ? 54.850 77.813 115.798 1.00 11.90 123 GLU A C 1
ATOM 973 O O . GLU A 1 124 ? 54.376 78.932 116.002 1.00 11.83 123 GLU A O 1
ATOM 979 N N . PRO A 1 125 ? 56.088 77.501 116.166 1.00 13.02 124 PRO A N 1
ATOM 980 C CA . PRO A 1 125 ? 56.948 78.500 116.795 1.00 11.34 124 PRO A CA 1
ATOM 981 C C . PRO A 1 125 ? 57.423 79.522 115.777 1.00 15.12 124 PRO A C 1
ATOM 982 O O . PRO A 1 125 ? 57.209 79.354 114.567 1.00 16.24 124 PRO A O 1
ATOM 986 N N . PRO A 1 126 ? 58.049 80.609 116.223 1.00 16.40 125 PRO A N 1
ATOM 987 C CA . PRO A 1 126 ? 58.513 81.623 115.271 1.00 18.72 125 PRO A CA 1
ATOM 988 C C . PRO A 1 126 ? 59.571 81.063 114.331 1.00 14.11 125 PRO A C 1
ATOM 989 O O . PRO A 1 126 ? 60.352 80.179 114.689 1.00 19.23 125 PRO A O 1
ATOM 993 N N . ILE A 1 127 ? 59.565 81.575 113.105 1.00 18.28 126 ILE A N 1
ATOM 994 C CA . ILE A 1 127 ? 60.505 81.172 112.066 1.00 19.82 126 ILE A CA 1
ATOM 995 C C . ILE A 1 127 ? 61.465 82.327 111.840 1.00 24.27 126 ILE A C 1
ATOM 996 O O . ILE A 1 127 ? 61.034 83.479 111.724 1.00 24.57 126 ILE A O 1
ATOM 1001 N N . SER A 1 128 ? 62.760 82.031 111.778 1.00 21.86 127 SER A N 1
ATOM 1002 C CA . SER A 1 128 ? 63.701 83.119 111.583 1.00 27.81 127 SER A CA 1
ATOM 1003 C C . SER A 1 128 ? 63.691 83.576 110.127 1.00 22.57 127 SER A C 1
ATOM 1004 O O . SER A 1 128 ? 63.248 82.857 109.222 1.00 20.10 127 SER A O 1
ATOM 1007 N N . THR A 1 129 ? 64.190 84.799 109.920 1.00 23.28 128 THR A N 1
ATOM 1008 C CA . THR A 1 129 ? 64.058 85.496 108.642 1.00 23.50 128 THR A CA 1
ATOM 1009 C C . THR A 1 129 ? 64.539 84.648 107.473 1.00 20.15 128 THR A C 1
ATOM 1010 O O . THR A 1 129 ? 63.857 84.528 106.449 1.00 23.03 128 THR A O 1
ATOM 1014 N N . ASN A 1 130 ? 65.714 84.055 107.604 1.00 18.98 129 ASN A N 1
ATOM 1015 C CA . ASN A 1 130 ? 66.316 83.390 106.458 1.00 14.25 129 ASN A CA 1
ATOM 1016 C C . ASN A 1 130 ? 65.705 82.030 106.152 1.00 14.67 129 ASN A C 1
ATOM 1017 O O . ASN A 1 130 ? 66.078 81.425 105.139 1.00 17.88 129 ASN A O 1
ATOM 1022 N N . LEU A 1 131 ? 64.789 81.532 106.981 1.00 12.79 130 LEU A N 1
ATOM 1023 C CA . LEU A 1 131 ? 64.117 80.272 106.698 1.00 14.14 130 LEU A CA 1
ATOM 1024 C C . LEU A 1 131 ? 62.786 80.472 105.991 1.00 14.13 130 LEU A C 1
ATOM 1025 O O . LEU A 1 131 ? 62.138 79.486 105.616 1.00 18.66 130 LEU A O 1
ATOM 1030 N N . SER A 1 132 ? 62.368 81.717 105.794 1.00 15.28 131 SER A N 1
ATOM 1031 C CA . SER A 1 132 ? 61.189 82.045 105.002 1.00 18.97 131 SER A CA 1
ATOM 1032 C C . SER A 1 132 ? 61.680 82.632 103.684 1.00 17.42 131 SER A C 1
ATOM 1033 O O . SER A 1 132 ? 62.242 83.732 103.657 1.00 24.47 131 SER A O 1
ATOM 1036 N N . GLY A 1 133 ? 61.448 81.912 102.590 1.00 22.49 132 GLY A N 1
ATOM 1037 C CA . GLY A 1 133 ? 62.008 82.270 101.308 1.00 21.50 132 GLY A CA 1
ATOM 1038 C C . GLY A 1 133 ? 61.033 83.034 100.427 1.00 20.65 132 GLY A C 1
ATOM 1039 O O . GLY A 1 133 ? 59.872 83.262 100.765 1.00 21.97 132 GLY A O 1
ATOM 1040 N N . GLU A 1 134 ? 61.554 83.456 99.279 1.00 17.46 133 GLU A N 1
ATOM 1041 C CA . GLU A 1 134 ? 60.705 83.931 98.195 1.00 14.14 133 GLU A CA 1
ATOM 1042 C C . GLU A 1 134 ? 60.003 82.739 97.562 1.00 21.67 133 GLU A C 1
ATOM 1043 O O . GLU A 1 134 ? 60.663 81.809 97.084 1.00 20.52 133 GLU A O 1
ATOM 1049 N N . ILE A 1 135 ? 58.671 82.769 97.553 1.00 22.03 134 ILE A N 1
ATOM 1050 C CA . ILE A 1 135 ? 57.885 81.624 97.098 1.00 17.03 134 ILE A CA 1
ATOM 1051 C C . ILE A 1 135 ? 57.929 81.538 95.578 1.00 24.40 134 ILE A C 1
ATOM 1052 O O . ILE A 1 135 ? 57.437 82.431 94.876 1.00 24.31 134 ILE A O 1
ATOM 1057 N N . LEU A 1 136 ? 58.509 80.448 95.063 1.00 18.31 135 LEU A N 1
ATOM 1058 C CA . LEU A 1 136 ? 58.482 80.175 93.630 1.00 19.49 135 LEU A CA 1
ATOM 1059 C C . LEU A 1 136 ? 57.145 79.582 93.208 1.00 22.88 135 LEU A C 1
ATOM 1060 O O . LEU A 1 136 ? 56.588 79.967 92.175 1.00 26.03 135 LEU A O 1
ATOM 1065 N N . GLY A 1 137 ? 56.623 78.652 93.995 1.00 20.56 136 GLY A N 1
ATOM 1066 C CA . GLY A 1 137 ? 55.387 77.984 93.647 1.00 23.71 136 GLY A CA 1
ATOM 1067 C C . GLY A 1 137 ? 55.039 76.943 94.688 1.00 24.59 136 GLY A C 1
ATOM 1068 O O . GLY A 1 137 ? 55.689 76.839 95.732 1.00 20.40 136 GLY A O 1
ATOM 1069 N N . GLU A 1 138 ? 53.996 76.172 94.381 1.00 19.98 137 GLU A N 1
ATOM 1070 C CA . GLU A 1 138 ? 53.506 75.141 95.287 1.00 19.60 137 GLU A CA 1
ATOM 1071 C C . GLU A 1 138 ? 54.605 74.137 95.612 1.00 16.52 137 GLU A C 1
ATOM 1072 O O . GLU A 1 138 ? 55.530 73.919 94.824 1.00 19.79 137 GLU A O 1
ATOM 1078 N N . PHE A 1 139 ? 54.504 73.520 96.785 1.00 15.66 138 PHE A N 1
ATOM 1079 C CA . PHE A 1 139 ? 55.275 72.305 97.019 1.00 15.10 138 PHE A CA 1
ATOM 1080 C C . PHE A 1 139 ? 54.934 71.306 95.919 1.00 17.54 138 PHE A C 1
ATOM 1081 O O . PHE A 1 139 ? 53.747 71.073 95.652 1.00 17.59 138 PHE A O 1
ATOM 1089 N N . PRO A 1 140 ? 55.925 70.720 95.248 1.00 13.82 139 PRO A N 1
ATOM 1090 C CA . PRO A 1 140 ? 55.632 69.886 94.079 1.00 18.36 139 PRO A CA 1
ATOM 1091 C C . PRO A 1 140 ? 54.648 68.771 94.414 1.00 18.52 139 PRO A C 1
ATOM 1092 O O . PRO A 1 140 ? 54.826 68.025 95.380 1.00 16.38 139 PRO A O 1
ATOM 1096 N N . THR A 1 141 ? 53.577 68.686 93.620 1.00 19.49 140 THR A N 1
ATOM 1097 C CA . THR A 1 141 ? 52.554 67.668 93.837 1.00 17.21 140 THR A CA 1
ATOM 1098 C C . THR A 1 141 ? 53.081 66.258 93.600 1.00 16.28 140 THR A C 1
ATOM 1099 O O . THR A 1 141 ? 52.446 65.293 94.033 1.00 21.15 140 THR A O 1
ATOM 1103 N N . PHE A 1 142 ? 54.231 66.118 92.940 1.00 15.89 141 PHE A N 1
ATOM 1104 C CA . PHE A 1 142 ? 54.829 64.821 92.652 1.00 11.90 141 PHE A CA 1
ATOM 1105 C C . PHE A 1 142 ? 55.895 64.416 93.676 1.00 12.72 141 PHE A C 1
ATOM 1106 O O . PHE A 1 142 ? 56.610 63.435 93.450 1.00 13.45 141 PHE A O 1
ATOM 1114 N N . ILE A 1 143 ? 56.015 65.148 94.788 1.00 12.30 142 ILE A N 1
ATOM 1115 C CA . ILE A 1 143 ? 56.899 64.786 95.895 1.00 12.89 142 ILE A CA 1
ATOM 1116 C C . ILE A 1 143 ? 56.067 64.693 97.164 1.00 13.11 142 ILE A C 1
ATOM 1117 O O . ILE A 1 143 ? 55.273 65.595 97.458 1.00 14.17 142 ILE A O 1
ATOM 1122 N N . SER A 1 144 ? 56.259 63.608 97.914 1.00 10.38 143 SER A N 1
ATOM 1123 C CA . SER A 1 144 ? 55.624 63.483 99.217 1.00 13.18 143 SER A CA 1
ATOM 1124 C C . SER A 1 144 ? 56.180 64.503 100.201 1.00 12.27 143 SER A C 1
ATOM 1125 O O . SER A 1 144 ? 57.381 64.790 100.218 1.00 12.54 143 SER A O 1
ATOM 1128 N N . LYS A 1 145 ? 55.295 65.042 101.033 1.00 12.63 144 LYS A N 1
ATOM 1129 C CA . LYS A 1 145 ? 55.713 65.804 102.196 1.00 14.05 144 LYS A CA 1
ATOM 1130 C C . LYS A 1 145 ? 56.438 64.889 103.187 1.00 12.72 144 LYS A C 1
ATOM 1131 O O . LYS A 1 145 ? 56.385 63.659 103.094 1.00 14.48 144 LYS A O 1
ATOM 1137 N N . THR A 1 146 ? 57.126 65.500 104.152 1.00 8.17 145 THR A N 1
ATOM 1138 C CA . THR A 1 146 ? 57.919 64.742 105.116 1.00 8.68 145 THR A CA 1
ATOM 1139 C C . THR A 1 146 ? 57.192 64.501 106.438 1.00 9.76 145 THR A C 1
ATOM 1140 O O . THR A 1 146 ? 57.832 64.086 107.413 1.00 12.19 145 THR A O 1
ATOM 1144 N N . ASP A 1 147 ? 55.875 64.716 106.487 1.00 11.34 146 ASP A N 1
ATOM 1145 C CA . ASP A 1 147 ? 55.109 64.483 107.708 1.00 9.18 146 ASP A CA 1
ATOM 1146 C C . ASP A 1 147 ? 55.255 63.046 108.193 1.00 7.67 146 ASP A C 1
ATOM 1147 O O . ASP A 1 147 ? 55.309 62.106 107.394 1.00 12.08 146 ASP A O 1
ATOM 1152 N N . GLN A 1 148 ? 55.303 62.884 109.514 1.00 6.55 147 GLN A N 1
ATOM 1153 C CA . GLN A 1 148 ? 55.328 61.578 110.158 1.00 6.86 147 GLN A CA 1
ATOM 1154 C C . GLN A 1 148 ? 54.222 61.516 111.201 1.00 8.76 147 GLN A C 1
ATOM 1155 O O . GLN A 1 148 ? 54.037 62.457 111.982 1.00 10.39 147 GLN A O 1
ATOM 1161 N N . GLU A 1 149 ? 53.498 60.404 111.211 1.00 7.85 148 GLU A N 1
ATOM 1162 C CA . GLU A 1 149 ? 52.476 60.183 112.219 1.00 5.25 148 GLU A CA 1
ATOM 1163 C C . GLU A 1 149 ? 53.124 59.763 113.533 1.00 6.76 148 GLU A C 1
ATOM 1164 O O . GLU A 1 149 ? 54.182 59.130 113.548 1.00 10.22 148 GLU A O 1
ATOM 1170 N N . ARG A 1 150 ? 52.475 60.125 114.641 1.00 6.04 149 ARG A N 1
ATOM 1171 C CA . ARG A 1 150 ? 52.935 59.770 115.982 1.00 8.63 149 ARG A CA 1
ATOM 1172 C C . ARG A 1 150 ? 52.550 58.344 116.355 1.00 7.73 149 ARG A C 1
ATOM 1173 O O . ARG A 1 150 ? 51.455 57.874 116.033 1.00 8.66 149 ARG A O 1
ATOM 1181 N N . VAL A 1 151 ? 53.434 57.672 117.099 1.00 7.19 150 VAL A N 1
ATOM 1182 C CA . VAL A 1 151 ? 53.171 56.288 117.481 1.00 6.40 150 VAL A CA 1
ATOM 1183 C C . VAL A 1 151 ? 51.885 56.160 118.300 1.00 6.46 150 VAL A C 1
ATOM 1184 O O . VAL A 1 151 ? 51.188 55.139 118.210 1.00 7.38 150 VAL A O 1
ATOM 1188 N N . GLN A 1 152 ? 51.528 57.196 119.067 1.00 7.77 151 GLN A N 1
ATOM 1189 C CA . GLN A 1 152 ? 50.304 57.170 119.863 1.00 7.94 151 GLN A CA 1
ATOM 1190 C C . GLN A 1 152 ? 49.067 56.989 119.007 1.00 8.37 151 GLN A C 1
ATOM 1191 O O . GLN A 1 152 ? 48.024 56.560 119.520 1.00 9.49 151 GLN A O 1
ATOM 1197 N N . ASN A 1 153 ? 49.149 57.333 117.728 1.00 7.04 152 ASN A N 1
ATOM 1198 C CA . ASN A 1 153 ? 48.018 57.226 116.823 1.00 5.67 152 ASN A CA 1
ATOM 1199 C C . ASN A 1 153 ? 48.063 55.970 115.978 1.00 7.47 152 ASN A C 1
ATOM 1200 O O . ASN A 1 153 ? 47.281 55.850 115.025 1.00 10.41 152 ASN A O 1
ATOM 1205 N N . LEU A 1 154 ? 48.948 55.027 116.305 1.00 7.26 153 LEU A N 1
ATOM 1206 C CA . LEU A 1 154 ? 49.186 53.881 115.435 1.00 8.80 153 LEU A CA 1
ATOM 1207 C C . LEU A 1 154 ? 49.119 52.570 116.205 1.00 9.84 153 LEU A C 1
ATOM 1208 O O . LEU A 1 154 ? 49.810 51.614 115.854 1.00 9.33 153 LEU A O 1
ATOM 1213 N N . ILE A 1 155 ? 48.265 52.503 117.234 1.00 8.98 154 ILE A N 1
ATOM 1214 C CA . ILE A 1 155 ? 48.224 51.314 118.093 1.00 10.31 154 ILE A CA 1
ATOM 1215 C C . ILE A 1 155 ? 47.960 50.049 117.287 1.00 11.52 154 ILE A C 1
ATOM 1216 O O . ILE A 1 155 ? 48.766 49.107 117.378 1.00 11.41 154 ILE A O 1
ATOM 1221 N N . PRO A 1 156 ? 46.911 49.965 116.455 1.00 10.99 155 PRO A N 1
ATOM 1222 C CA . PRO A 1 156 ? 46.721 48.738 115.660 1.00 13.04 155 PRO A CA 1
ATOM 1223 C C . PRO A 1 156 ? 47.841 48.491 114.673 1.00 11.49 155 PRO A C 1
ATOM 1224 O O . PRO A 1 156 ? 48.185 47.332 114.415 1.00 11.57 155 PRO A O 1
ATOM 1228 N N . GLN A 1 157 ? 48.414 49.550 114.096 1.00 10.69 156 GLN A N 1
ATOM 1229 C CA . GLN A 1 157 ? 49.462 49.371 113.099 1.00 10.72 156 GLN A CA 1
ATOM 1230 C C . GLN A 1 157 ? 50.737 48.818 113.721 1.00 12.32 156 GLN A C 1
ATOM 1231 O O . GLN A 1 157 ? 51.451 48.045 113.075 1.00 10.53 156 GLN A O 1
ATOM 1237 N N . ILE A 1 158 ? 51.032 49.192 114.970 1.00 12.22 157 ILE A N 1
ATOM 1238 C CA . ILE A 1 158 ? 52.184 48.626 115.673 1.00 15.26 157 ILE A CA 1
ATOM 1239 C C . ILE A 1 158 ? 52.060 47.106 115.793 1.00 13.75 157 ILE A C 1
ATOM 1240 O O . ILE A 1 158 ? 53.045 46.372 115.630 1.00 13.55 157 ILE A O 1
ATOM 1245 N N . GLU A 1 159 ? 50.851 46.607 116.067 1.00 10.84 158 GLU A N 1
ATOM 1246 C CA . GLU A 1 159 ? 50.661 45.157 116.142 1.00 14.21 158 GLU A CA 1
ATOM 1247 C C . GLU A 1 159 ? 50.699 44.528 114.756 1.00 16.05 158 GLU A C 1
ATOM 1248 O O . GLU A 1 159 ? 51.266 43.443 114.573 1.00 15.55 158 GLU A O 1
ATOM 1254 N N . GLU A 1 160 ? 50.094 45.198 113.769 1.00 9.95 159 GLU A N 1
ATOM 1255 C CA . GLU A 1 160 ? 50.116 44.729 112.385 1.00 12.50 159 GLU A CA 1
ATOM 1256 C C . GLU A 1 160 ? 51.542 44.550 111.876 1.00 14.04 159 GLU A C 1
ATOM 1257 O O . GLU A 1 160 ? 51.804 43.663 111.056 1.00 15.10 159 GLU A O 1
ATOM 1263 N N . ASN A 1 161 ? 52.478 45.363 112.369 1.00 11.13 160 ASN A N 1
ATOM 1264 C CA . ASN A 1 161 ? 53.867 45.330 111.940 1.00 9.99 160 ASN A CA 1
ATOM 1265 C C . ASN A 1 161 ? 54.759 44.531 112.877 1.00 11.54 160 ASN A C 1
ATOM 1266 O O . ASN A 1 161 ? 55.989 44.654 112.800 1.00 9.93 160 ASN A O 1
ATOM 1271 N N . LYS A 1 162 ? 54.179 43.732 113.767 1.00 12.17 161 LYS A N 1
ATOM 1272 C CA . LYS A 1 162 ? 54.990 42.880 114.624 1.00 11.09 161 LYS A CA 1
ATOM 1273 C C . LYS A 1 162 ? 55.893 42.007 113.763 1.00 8.59 161 LYS A C 1
ATOM 1274 O O . LYS A 1 162 ? 55.450 41.435 112.761 1.00 11.85 161 LYS A O 1
ATOM 1280 N N . GLY A 1 163 ? 57.175 41.955 114.127 1.00 11.05 162 GLY A N 1
ATOM 1281 C CA . GLY A 1 163 ? 58.164 41.201 113.381 1.00 11.25 162 GLY A CA 1
ATOM 1282 C C . GLY A 1 163 ? 58.803 41.934 112.221 1.00 11.11 162 GLY A C 1
ATOM 1283 O O . GLY A 1 163 ? 59.773 41.430 111.655 1.00 12.33 162 GLY A O 1
ATOM 1284 N N . GLN A 1 164 ? 58.290 43.101 111.845 1.00 10.70 163 GLN A N 1
ATOM 1285 C CA . GLN A 1 164 ? 58.903 43.883 110.790 1.00 8.76 163 GLN A CA 1
ATOM 1286 C C . GLN A 1 164 ? 60.120 44.621 111.334 1.00 10.13 163 GLN A C 1
ATOM 1287 O O . GLN A 1 164 ? 60.207 44.911 112.528 1.00 11.72 163 GLN A O 1
ATOM 1293 N N . LYS A 1 165 ? 61.059 44.931 110.442 1.00 8.93 164 LYS A N 1
ATOM 1294 C CA . LYS A 1 165 ? 62.311 45.572 110.818 1.00 10.10 164 LYS A CA 1
ATOM 1295 C C . LYS A 1 165 ? 62.299 47.039 110.407 1.00 9.20 164 LYS A C 1
ATOM 1296 O O . LYS A 1 165 ? 61.764 47.394 109.348 1.00 8.56 164 LYS A O 1
ATOM 1302 N N . PHE A 1 166 ? 62.884 47.892 111.255 1.00 8.11 165 PHE A N 1
ATOM 1303 C CA . PHE A 1 166 ? 62.862 49.339 111.067 1.00 6.34 165 PHE A CA 1
ATOM 1304 C C . PHE A 1 166 ? 64.244 49.954 111.210 1.00 7.21 165 PHE A C 1
ATOM 1305 O O . PHE A 1 166 ? 65.003 49.591 112.109 1.00 10.96 165 PHE A O 1
ATOM 1313 N N . GLU A 1 167 ? 64.550 50.904 110.330 1.00 8.12 166 GLU A N 1
ATOM 1314 C CA . GLU A 1 167 ? 65.649 51.833 110.547 1.00 7.49 166 GLU A CA 1
ATOM 1315 C C . GLU A 1 167 ? 65.224 52.840 111.597 1.00 6.31 166 GLU A C 1
ATOM 1316 O O . GLU A 1 167 ? 64.151 53.434 111.482 1.00 7.92 166 GLU A O 1
ATOM 1322 N N . VAL A 1 168 ? 66.054 53.028 112.621 1.00 7.13 167 VAL A N 1
ATOM 1323 C CA . VAL A 1 168 ? 65.772 53.962 113.705 1.00 5.31 167 VAL A CA 1
ATOM 1324 C C . VAL A 1 168 ? 66.724 55.130 113.550 1.00 8.50 167 VAL A C 1
ATOM 1325 O O . VAL A 1 168 ? 67.944 54.938 113.551 1.00 8.19 167 VAL A O 1
ATOM 1329 N N . THR A 1 169 ? 66.182 56.338 113.413 1.00 5.27 168 THR A N 1
ATOM 1330 C CA . THR A 1 169 ? 67.022 57.523 113.306 1.00 6.67 168 THR A CA 1
ATOM 1331 C C . THR A 1 169 ? 66.633 58.552 114.355 1.00 5.66 168 THR A C 1
ATOM 1332 O O . THR A 1 169 ? 65.481 58.618 114.806 1.00 6.84 168 THR A O 1
ATOM 1336 N N . VAL A 1 170 ? 67.616 59.367 114.725 1.00 4.25 169 VAL A N 1
ATOM 1337 C CA . VAL A 1 170 ? 67.361 60.491 115.608 1.00 5.32 169 VAL A CA 1
ATOM 1338 C C . VAL A 1 170 ? 66.548 61.543 114.864 1.00 5.84 169 VAL A C 1
ATOM 1339 O O . VAL A 1 170 ? 66.878 61.928 113.734 1.00 6.40 169 VAL A O 1
ATOM 1343 N N . LYS A 1 171 ? 65.486 62.021 115.512 1.00 4.58 170 LYS A N 1
ATOM 1344 C CA . LYS A 1 171 ? 64.674 63.110 114.985 1.00 3.89 170 LYS A CA 1
ATOM 1345 C C . LYS A 1 171 ? 65.352 64.419 115.357 1.00 4.88 170 LYS A C 1
ATOM 1346 O O . LYS A 1 171 ? 65.426 64.771 116.536 1.00 7.61 170 LYS A O 1
ATOM 1352 N N . LEU A 1 172 ? 65.858 65.128 114.358 1.00 5.13 171 LEU A N 1
ATOM 1353 C CA . LEU A 1 172 ? 66.519 66.405 114.571 1.00 6.06 171 LEU A CA 1
ATOM 1354 C C . LEU A 1 172 ? 65.496 67.532 114.567 1.00 6.82 171 LEU A C 1
ATOM 1355 O O . LEU A 1 172 ? 64.507 67.487 113.838 1.00 8.66 171 LEU A O 1
ATOM 1360 N N . ASP A 1 173 ? 65.756 68.560 115.370 1.00 5.96 172 ASP A N 1
ATOM 1361 C CA . ASP A 1 173 ? 64.803 69.659 115.563 1.00 5.75 172 ASP A CA 1
ATOM 1362 C C . ASP A 1 173 ? 65.271 70.853 114.735 1.00 6.26 172 ASP A C 1
ATOM 1363 O O . ASP A 1 173 ? 66.011 71.720 115.207 1.00 7.98 172 ASP A O 1
ATOM 1368 N N . GLY A 1 174 ? 64.837 70.887 113.482 1.00 6.30 173 GLY A N 1
ATOM 1369 C CA . GLY A 1 174 ? 65.189 71.962 112.576 1.00 8.60 173 GLY A CA 1
ATOM 1370 C C . GLY A 1 174 ? 64.021 72.295 111.675 1.00 8.81 173 GLY A C 1
ATOM 1371 O O . GLY A 1 174 ? 62.894 72.451 112.144 1.00 8.58 173 GLY A O 1
ATOM 1372 N N . SER A 1 175 ? 64.272 72.391 110.378 1.00 8.88 174 SER A N 1
ATOM 1373 C CA . SER A 1 175 ? 63.225 72.680 109.410 1.00 8.68 174 SER A CA 1
ATOM 1374 C C . SER A 1 175 ? 63.355 71.705 108.248 1.00 7.06 174 SER A C 1
ATOM 1375 O O . SER A 1 175 ? 64.465 71.411 107.794 1.00 10.06 174 SER A O 1
ATOM 1378 N N . SER A 1 176 ? 62.218 71.200 107.776 1.00 10.11 175 SER A N 1
ATOM 1379 C CA . SER A 1 176 ? 62.223 70.250 106.669 1.00 7.76 175 SER A CA 1
ATOM 1380 C C . SER A 1 176 ? 62.591 70.935 105.358 1.00 8.94 175 SER A C 1
ATOM 1381 O O . SER A 1 176 ? 62.036 71.980 105.010 1.00 10.65 175 SER A O 1
ATOM 1384 N N . MET A 1 177 ? 63.501 70.317 104.616 1.00 9.02 176 MET A N 1
ATOM 1385 C CA . MET A 1 177 ? 63.984 70.885 103.373 1.00 9.25 176 MET A CA 1
ATOM 1386 C C . MET A 1 177 ? 64.054 69.798 102.319 1.00 7.48 176 MET A C 1
ATOM 1387 O O . MET A 1 177 ? 64.496 68.685 102.608 1.00 10.57 176 MET A O 1
ATOM 1392 N N . THR A 1 178 ? 63.586 70.109 101.107 1.00 8.74 177 THR A N 1
ATOM 1393 C CA . THR A 1 178 ? 63.599 69.171 99.995 1.00 10.37 177 THR A CA 1
ATOM 1394 C C . THR A 1 178 ? 64.370 69.781 98.831 1.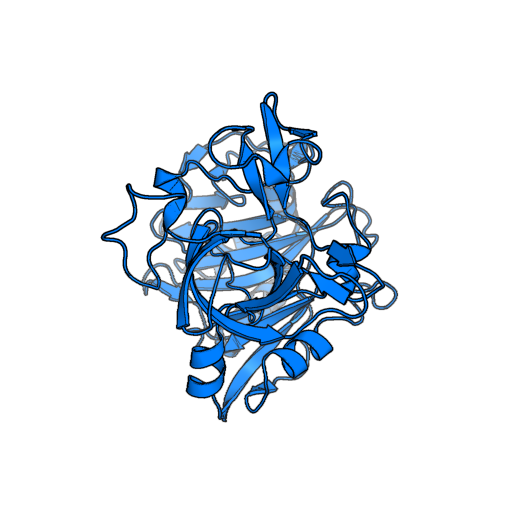00 12.21 177 THR A C 1
ATOM 1395 O O . THR A 1 178 ? 64.082 70.905 98.407 1.00 11.49 177 THR A O 1
ATOM 1399 N N . VAL A 1 179 ? 65.347 69.045 98.319 1.00 11.22 178 VAL A N 1
ATOM 1400 C CA . VAL A 1 179 ? 66.059 69.427 97.105 1.00 11.59 178 VAL A CA 1
ATOM 1401 C C . VAL A 1 179 ? 65.817 68.326 96.089 1.00 8.86 178 VAL A C 1
ATOM 1402 O O . VAL A 1 179 ? 66.071 67.152 96.375 1.00 9.69 178 VAL A O 1
ATOM 1406 N N . TYR A 1 180 ? 65.292 68.689 94.923 1.00 9.23 179 TYR A N 1
ATOM 1407 C CA . TYR A 1 180 ? 64.823 67.664 94.007 1.00 8.25 179 TYR A CA 1
ATOM 1408 C C . TYR A 1 180 ? 65.199 67.979 92.571 1.00 8.23 179 TYR A C 1
ATOM 1409 O O . TYR A 1 180 ? 65.379 69.135 92.191 1.00 10.83 179 TYR A O 1
ATOM 1418 N N . ARG A 1 181 ? 65.262 66.917 91.775 1.00 9.78 180 ARG A N 1
ATOM 1419 C CA . ARG A 1 181 ? 65.389 67.001 90.326 1.00 8.79 180 ARG A CA 1
ATOM 1420 C C . ARG A 1 181 ? 64.191 66.312 89.685 1.00 12.27 180 ARG A C 1
ATOM 1421 O O . ARG A 1 181 ? 63.846 65.182 90.055 1.00 11.76 180 ARG A O 1
ATOM 1429 N N . LYS A 1 182 ? 63.546 66.996 88.741 1.00 12.66 181 LYS A N 1
ATOM 1430 C CA . LYS A 1 182 ? 62.578 66.361 87.850 1.00 13.70 181 LYS A CA 1
ATOM 1431 C C . LYS A 1 182 ? 62.910 66.840 86.444 1.00 12.25 181 LYS A C 1
ATOM 1432 O O . LYS A 1 182 ? 62.627 67.991 86.094 1.00 12.98 181 LYS A O 1
ATOM 1438 N N . ASP A 1 183 ? 63.532 65.959 85.666 1.00 12.64 182 ASP A N 1
ATOM 1439 C CA . ASP A 1 183 ? 63.904 66.226 84.274 1.00 13.82 182 ASP A CA 1
ATOM 1440 C C . ASP A 1 183 ? 64.766 67.483 84.233 1.00 14.11 182 ASP A C 1
ATOM 1441 O O . ASP A 1 183 ? 65.830 67.502 84.876 1.00 15.37 182 ASP A O 1
ATOM 1446 N N . ASP A 1 184 ? 64.361 68.546 83.544 1.00 13.61 183 ASP A N 1
ATOM 1447 C CA . ASP A 1 184 ? 65.218 69.702 83.321 1.00 16.84 183 ASP A CA 1
ATOM 1448 C C . ASP A 1 184 ? 65.110 70.749 84.420 1.00 17.56 183 ASP A C 1
ATOM 1449 O O . ASP A 1 184 ? 65.582 71.873 84.234 1.00 16.69 183 ASP A O 1
ATOM 1454 N N . HIS A 1 185 ? 64.527 70.406 85.564 1.00 13.13 184 HIS A N 1
ATOM 1455 C CA . HIS A 1 185 ? 64.356 71.354 86.650 1.00 15.53 184 HIS A CA 1
ATOM 1456 C C . HIS A 1 185 ? 64.912 70.757 87.932 1.00 14.98 184 HIS A C 1
ATOM 1457 O O . HIS A 1 185 ? 64.627 69.602 88.264 1.00 15.88 184 HIS A O 1
ATOM 1464 N N . ILE A 1 186 ? 65.683 71.550 88.659 1.00 12.24 185 ILE A N 1
ATOM 1465 C CA . ILE A 1 186 ? 66.096 71.213 90.015 1.00 14.08 185 ILE A CA 1
ATOM 1466 C C . ILE A 1 186 ? 65.620 72.341 90.914 1.00 17.16 185 ILE A C 1
ATOM 1467 O O . ILE A 1 186 ? 65.829 73.516 90.597 1.00 20.02 185 ILE A O 1
ATOM 1472 N N . GLY A 1 187 ? 64.946 71.987 92.012 1.00 13.11 186 GLY A N 1
ATOM 1473 C CA . GLY A 1 187 ? 64.361 72.977 92.888 1.00 12.08 186 GLY A CA 1
ATOM 1474 C C . GLY A 1 187 ? 64.717 72.732 94.341 1.00 13.05 186 GLY A C 1
ATOM 1475 O O . GLY A 1 187 ? 65.086 71.628 94.745 1.00 11.89 186 GLY A O 1
ATOM 1476 N N . VAL A 1 188 ? 64.599 73.799 95.127 1.00 9.81 187 VAL A N 1
ATOM 1477 C CA . VAL A 1 188 ? 64.796 73.758 96.571 1.00 9.53 187 VAL A CA 1
ATOM 1478 C C . VAL A 1 188 ? 63.476 74.148 97.216 1.00 14.16 187 VAL A C 1
ATOM 1479 O O . VAL A 1 188 ? 62.882 75.168 96.854 1.00 13.86 187 VAL A O 1
ATOM 1483 N N . CYS A 1 189 ? 63.006 73.329 98.147 1.00 10.59 188 CYS A N 1
ATOM 1484 C CA . CYS A 1 189 ? 61.768 73.601 98.858 1.00 11.15 188 CYS A CA 1
ATOM 1485 C C . CYS A 1 189 ? 62.016 73.652 100.357 1.00 13.74 188 CYS A C 1
ATOM 1486 O O . CYS A 1 189 ? 62.939 73.023 100.883 1.00 13.59 188 CYS A O 1
ATOM 1489 N N . GLY A 1 190 ? 61.146 74.387 101.046 1.00 15.48 189 GLY A N 1
ATOM 1490 C CA . GLY A 1 190 ? 61.076 74.317 102.491 1.00 12.53 189 GLY A CA 1
ATOM 1491 C C . GLY A 1 190 ? 60.043 73.292 102.914 1.00 10.66 189 GLY A C 1
ATOM 1492 O O . GLY A 1 190 ? 59.885 72.269 102.243 1.00 12.54 189 GLY A O 1
ATOM 1493 N N . ARG A 1 191 ? 59.323 73.545 104.013 1.00 14.86 190 ARG A N 1
ATOM 1494 C CA . ARG A 1 191 ? 58.311 72.587 104.458 1.00 13.85 190 ARG A CA 1
ATOM 1495 C C . ARG A 1 191 ? 57.096 72.589 103.546 1.00 17.12 190 ARG A C 1
ATOM 1496 O O . ARG A 1 191 ? 56.488 71.538 103.317 1.00 18.29 190 ARG A O 1
ATOM 1504 N N . ASN A 1 192 ? 56.721 73.762 103.030 1.00 16.78 191 ASN A N 1
ATOM 1505 C CA . ASN A 1 192 ? 55.434 73.940 102.373 1.00 15.45 191 ASN A CA 1
ATOM 1506 C C . ASN A 1 192 ? 55.507 74.494 100.962 1.00 15.94 191 ASN A C 1
ATOM 1507 O O . ASN A 1 192 ? 54.514 74.386 100.237 1.00 19.35 191 ASN A O 1
ATOM 1512 N N . TRP A 1 193 ? 56.628 75.092 100.553 1.00 16.81 192 TRP A N 1
ATOM 1513 C CA . TRP A 1 193 ? 56.681 75.802 99.285 1.00 14.00 192 TRP A CA 1
ATOM 1514 C C . TRP A 1 193 ? 58.017 75.570 98.600 1.00 15.17 192 TRP A C 1
ATOM 1515 O O . TRP A 1 193 ? 59.040 75.340 99.254 1.00 13.13 192 TRP A O 1
ATOM 1526 N N . GLU A 1 194 ? 58.000 75.625 97.270 1.00 12.12 193 GLU A N 1
ATOM 1527 C CA . GLU A 1 194 ? 59.247 75.720 96.534 1.00 12.75 193 GLU A CA 1
ATOM 1528 C C . GLU A 1 194 ? 59.734 77.167 96.561 1.00 14.62 193 GLU A C 1
ATOM 1529 O O . GLU A 1 194 ? 58.937 78.105 96.459 1.00 16.02 193 GLU A O 1
ATOM 1535 N N . LEU A 1 195 ? 61.045 77.346 96.712 1.00 12.61 194 LEU A N 1
ATOM 1536 C CA . LEU A 1 195 ? 61.652 78.648 96.972 1.00 14.62 194 LEU A CA 1
ATOM 1537 C C . LEU A 1 195 ? 62.548 79.106 95.829 1.00 16.21 194 LEU A C 1
ATOM 1538 O O . LEU A 1 195 ? 63.290 78.309 95.248 1.00 14.27 194 LEU A O 1
ATOM 1543 N N . ARG A 1 196 ? 62.505 80.404 95.535 1.00 15.26 195 ARG A N 1
ATOM 1544 C CA . ARG A 1 196 ? 63.480 81.005 94.637 1.00 12.76 195 ARG A CA 1
ATOM 1545 C C . ARG A 1 196 ? 64.818 81.187 95.339 1.00 12.86 195 ARG A C 1
ATOM 1546 O O . ARG A 1 196 ? 64.880 81.490 96.536 1.00 15.07 195 ARG A O 1
ATOM 1554 N N . GLU A 1 197 ? 65.898 81.064 94.569 1.00 13.79 196 GLU A N 1
ATOM 1555 C CA . GLU A 1 197 ? 67.223 81.256 95.136 1.00 12.41 196 GLU A CA 1
ATOM 1556 C C . GLU A 1 197 ? 67.490 82.734 95.400 1.00 17.14 196 GLU A C 1
ATOM 1557 O O . GLU A 1 197 ? 67.246 83.589 94.540 1.00 16.04 196 GLU A O 1
ATOM 1563 N N . THR A 1 198 ? 67.987 83.028 96.597 1.00 15.67 197 THR A N 1
ATOM 1564 C CA . THR A 1 198 ? 68.484 84.341 96.971 1.00 15.74 197 THR A CA 1
ATOM 1565 C C . THR A 1 198 ? 69.803 84.166 97.699 1.00 17.38 197 THR A C 1
ATOM 1566 O O . THR A 1 198 ? 70.172 83.059 98.100 1.00 19.35 197 THR A O 1
ATOM 1570 N N . ALA A 1 199 ? 70.497 85.288 97.899 1.00 16.70 198 ALA A N 1
ATOM 1571 C CA . ALA A 1 199 ? 71.812 85.246 98.520 1.00 19.61 198 ALA A CA 1
ATOM 1572 C C . ALA A 1 199 ? 71.746 84.997 100.019 1.00 19.13 198 ALA A C 1
ATOM 1573 O O . ALA A 1 199 ? 72.767 84.646 100.618 1.00 28.57 198 ALA A O 1
ATOM 1575 N N . THR A 1 200 ? 70.582 85.159 100.643 1.00 19.97 199 THR A N 1
ATOM 1576 C CA . THR A 1 200 ? 70.484 84.980 102.084 1.00 18.81 199 THR A CA 1
ATOM 1577 C C . THR A 1 200 ? 69.543 83.865 102.521 1.00 18.63 199 THR A C 1
ATOM 1578 O O . THR A 1 200 ? 69.442 83.614 103.727 1.00 17.70 199 THR A O 1
ATOM 1582 N N . ASN A 1 201 ? 68.856 83.190 101.601 1.00 15.63 200 ASN A N 1
ATOM 1583 C CA . ASN A 1 201 ? 67.958 82.118 102.016 1.00 11.79 200 ASN A CA 1
ATOM 1584 C C . ASN A 1 201 ? 68.755 80.936 102.553 1.00 12.82 200 ASN A C 1
ATOM 1585 O O . ASN A 1 201 ? 69.732 80.490 101.935 1.00 12.58 200 ASN A O 1
ATOM 1590 N N . ALA A 1 202 ? 68.319 80.420 103.704 1.00 14.59 201 ALA A N 1
ATOM 1591 C CA . ALA A 1 202 ? 69.098 79.409 104.409 1.00 10.38 201 ALA A CA 1
ATOM 1592 C C . ALA A 1 202 ? 69.032 78.056 103.711 1.00 10.38 201 ALA A C 1
ATOM 1593 O O . ALA A 1 202 ? 70.035 77.340 103.654 1.00 10.99 201 ALA A O 1
ATOM 1595 N N . GLN A 1 203 ? 67.861 77.677 103.196 1.00 10.24 202 GLN A N 1
ATOM 1596 C CA . GLN A 1 203 ? 67.760 76.392 102.513 1.00 10.60 202 GLN A CA 1
ATOM 1597 C C . GLN A 1 203 ? 68.645 76.376 101.270 1.00 11.20 202 GLN A C 1
ATOM 1598 O O . GLN A 1 203 ? 69.452 75.458 101.075 1.00 10.29 202 GLN A O 1
ATOM 1604 N N . TRP A 1 204 ? 68.551 77.419 100.444 1.00 11.91 203 TRP A N 1
ATOM 1605 C CA . TRP A 1 204 ? 69.413 77.495 99.271 1.00 11.42 203 TRP A CA 1
ATOM 1606 C C . TRP A 1 204 ? 70.885 77.540 99.662 1.00 12.73 203 TRP A C 1
ATOM 1607 O O . TRP A 1 204 ? 71.728 76.908 99.010 1.00 14.91 203 TRP A O 1
ATOM 1618 N N . HIS A 1 205 ? 71.222 78.268 100.730 1.00 10.62 204 HIS A N 1
ATOM 1619 C CA . HIS A 1 205 ? 72.624 78.317 101.128 1.00 10.49 204 HIS A CA 1
ATOM 1620 C C . HIS A 1 205 ? 73.131 76.936 101.524 1.00 11.67 204 HIS A C 1
ATOM 1621 O O . HIS A 1 205 ? 74.248 76.553 101.159 1.00 13.07 204 HIS A O 1
ATOM 1628 N N . ALA A 1 206 ? 72.320 76.170 102.255 1.00 12.99 205 ALA A N 1
ATOM 1629 C CA . ALA A 1 206 ? 72.723 74.817 102.631 1.00 14.12 205 ALA A CA 1
ATOM 1630 C C . ALA A 1 206 ? 72.866 73.922 101.405 1.00 15.19 205 ALA A C 1
ATOM 1631 O O . ALA A 1 206 ? 73.809 73.127 101.313 1.00 14.25 205 ALA A O 1
ATOM 1633 N N . ALA A 1 207 ? 71.938 74.035 100.450 1.00 12.90 206 ALA A N 1
ATOM 1634 C CA . ALA A 1 207 ? 72.042 73.251 99.223 1.00 12.34 206 ALA A CA 1
ATOM 1635 C C . ALA A 1 207 ? 73.303 73.603 98.447 1.00 12.44 206 ALA A C 1
ATOM 1636 O O . ALA A 1 207 ? 73.956 72.723 97.878 1.00 15.76 206 ALA A O 1
ATOM 1638 N N . ARG A 1 208 ? 73.659 74.887 98.414 1.00 12.18 207 ARG A N 1
ATOM 1639 C CA . ARG A 1 208 ? 74.832 75.309 97.660 1.00 12.90 207 ARG A CA 1
ATOM 1640 C C . ARG A 1 208 ? 76.120 74.873 98.345 1.00 12.18 207 ARG A C 1
ATOM 1641 O O . ARG A 1 208 ? 77.068 74.440 97.677 1.00 18.24 207 ARG A O 1
ATOM 1649 N N . ARG A 1 209 ? 76.172 74.954 99.675 1.00 15.52 208 ARG A N 1
ATOM 1650 C CA . ARG A 1 209 ? 77.424 74.651 100.356 1.00 17.09 208 ARG A CA 1
ATOM 1651 C C . ARG A 1 209 ? 77.791 73.174 100.250 1.00 16.93 208 ARG A C 1
ATOM 1652 O O . ARG A 1 209 ? 78.982 72.843 100.222 1.00 24.39 208 ARG A O 1
ATOM 1660 N N . ASN A 1 210 ? 76.807 72.273 100.199 1.00 14.15 209 ASN A N 1
ATOM 1661 C CA . ASN A 1 210 ? 77.109 70.851 100.098 1.00 15.96 209 ASN A CA 1
ATOM 1662 C C . ASN A 1 210 ? 77.021 70.332 98.662 1.00 13.34 209 ASN A C 1
ATOM 1663 O O . ASN A 1 210 ? 77.141 69.120 98.446 1.00 15.19 209 ASN A O 1
ATOM 1668 N N . LYS A 1 211 ? 76.855 71.227 97.680 1.00 15.11 210 LYS A N 1
ATOM 1669 C CA . LYS A 1 211 ? 76.840 70.868 96.257 1.00 12.44 210 LYS A CA 1
ATOM 1670 C C . LYS A 1 211 ? 75.738 69.868 95.926 1.00 15.98 210 LYS A C 1
ATOM 1671 O O . LYS A 1 211 ? 75.884 69.049 95.015 1.00 12.31 210 LYS A O 1
ATOM 1677 N N . MET A 1 212 ? 74.615 69.900 96.647 1.00 14.29 211 MET A N 1
ATOM 1678 C CA . MET A 1 212 ? 73.649 68.833 96.409 1.00 11.05 211 MET A CA 1
ATOM 1679 C C . MET A 1 212 ? 72.881 69.028 95.108 1.00 11.11 211 MET A C 1
ATOM 1680 O O . MET A 1 212 ? 72.338 68.050 94.588 1.00 14.05 211 MET A O 1
ATOM 1685 N N . ILE A 1 213 ? 72.847 70.244 94.552 1.00 11.62 212 ILE A N 1
ATOM 1686 C CA . ILE A 1 213 ? 72.246 70.423 93.232 1.00 14.64 212 ILE A CA 1
ATOM 1687 C C . ILE A 1 213 ? 73.099 69.742 92.164 1.00 11.67 212 ILE A C 1
ATOM 1688 O O . ILE A 1 213 ? 72.590 68.959 91.353 1.00 11.71 212 ILE A O 1
ATOM 1693 N N . GLU A 1 214 ? 74.412 70.000 92.164 1.00 11.39 213 GLU A N 1
ATOM 1694 C CA . GLU A 1 214 ? 75.296 69.246 91.273 1.00 13.04 213 GLU A CA 1
ATOM 1695 C C . GLU A 1 214 ? 75.258 67.751 91.577 1.00 12.07 213 GLU A C 1
ATOM 1696 O O . GLU A 1 214 ? 75.406 66.926 90.666 1.00 12.34 213 GLU A O 1
ATOM 1702 N N . GLY A 1 215 ? 75.036 67.383 92.840 1.00 10.39 214 GLY A N 1
ATOM 1703 C CA . GLY A 1 215 ? 74.888 65.974 93.171 1.00 11.26 214 GLY A CA 1
ATOM 1704 C C . GLY A 1 215 ? 73.677 65.336 92.516 1.00 10.58 214 GLY A C 1
ATOM 1705 O O . GLY A 1 215 ? 73.751 64.212 92.010 1.00 11.45 214 GLY A O 1
ATOM 1706 N N . LEU A 1 216 ? 72.540 66.035 92.523 1.00 9.32 215 LEU A N 1
ATOM 1707 C CA . LEU A 1 216 ? 71.364 65.509 91.836 1.00 7.60 215 LEU A CA 1
ATOM 1708 C C . LEU A 1 216 ? 71.616 65.373 90.341 1.00 10.71 215 LEU A C 1
ATOM 1709 O O . LEU A 1 216 ? 71.143 64.423 89.711 1.00 11.93 215 LEU A O 1
ATOM 1714 N N . GLN A 1 217 ? 72.347 66.320 89.746 1.00 10.42 216 GLN A N 1
ATOM 1715 C CA . GLN A 1 217 ? 72.652 66.180 88.325 1.00 13.45 216 GLN A CA 1
ATOM 1716 C C . GLN A 1 217 ? 73.549 64.978 88.075 1.00 13.97 216 GLN A C 1
ATOM 1717 O O . GLN A 1 217 ? 73.372 64.262 87.085 1.00 15.53 216 GLN A O 1
ATOM 1723 N N . PHE A 1 218 ? 74.511 64.743 88.972 1.00 11.34 217 PHE A N 1
ATOM 1724 C CA . PHE A 1 218 ? 75.367 63.570 88.870 1.00 13.20 217 PHE A CA 1
ATOM 1725 C C . PHE A 1 218 ? 74.554 62.283 88.937 1.00 11.41 217 PHE A C 1
ATOM 1726 O O . PHE A 1 218 ? 74.783 61.361 88.145 1.00 15.57 217 PHE A O 1
ATOM 1734 N N . LEU A 1 219 ? 73.584 62.209 89.859 1.00 11.77 218 LEU A N 1
ATOM 1735 C CA . LEU A 1 219 ? 72.789 60.986 89.978 1.00 13.39 218 LEU A CA 1
ATOM 1736 C C . LEU A 1 219 ? 71.882 60.785 88.767 1.00 14.27 218 LEU A C 1
ATOM 1737 O O . LEU A 1 219 ? 71.538 59.644 88.436 1.00 17.53 218 LEU A O 1
ATOM 1742 N N . ASN A 1 220 ? 71.473 61.868 88.107 1.00 12.27 219 ASN A N 1
ATOM 1743 C CA . ASN A 1 220 ? 70.786 61.782 86.814 1.00 15.03 219 ASN A CA 1
ATOM 1744 C C . ASN A 1 220 ? 69.480 60.997 86.921 1.00 16.26 219 ASN A C 1
ATOM 1745 O O . ASN A 1 220 ? 69.121 60.215 86.037 1.00 18.36 219 ASN A O 1
ATOM 1750 N N . ARG A 1 221 ? 68.756 61.213 88.015 1.00 12.32 220 ARG A N 1
ATOM 1751 C CA . ARG A 1 221 ? 67.466 60.582 88.242 1.00 14.50 220 ARG A CA 1
ATOM 1752 C C . ARG A 1 221 ? 66.493 61.627 88.762 1.00 11.67 220 ARG A C 1
ATOM 1753 O O . ARG A 1 221 ? 66.886 62.700 89.223 1.00 14.24 220 ARG A O 1
ATOM 1761 N N . ASN A 1 222 ? 65.210 61.295 88.705 1.00 11.74 221 ASN A N 1
ATOM 1762 C CA . ASN A 1 222 ? 64.183 62.154 89.290 1.00 9.94 221 ASN A CA 1
ATOM 1763 C C . ASN A 1 222 ? 64.029 61.752 90.753 1.00 13.08 221 ASN A C 1
ATOM 1764 O O . ASN A 1 222 ? 63.321 60.795 91.082 1.00 12.37 221 ASN A O 1
ATOM 1769 N N . LEU A 1 223 ? 64.720 62.480 91.629 1.00 10.81 222 LEU A N 1
ATOM 1770 C CA . LEU A 1 223 ? 64.782 62.175 93.051 1.00 9.37 222 LEU A CA 1
ATOM 1771 C C . LEU A 1 223 ? 64.551 63.440 93.859 1.00 10.14 222 LEU A C 1
ATOM 1772 O O . LEU A 1 223 ? 64.928 64.539 93.436 1.00 10.46 222 LEU A O 1
ATOM 1777 N N . ALA A 1 224 ? 63.955 63.275 95.040 1.00 9.50 223 ALA A N 1
ATOM 1778 C CA . ALA A 1 224 ? 63.882 64.338 96.032 1.00 9.78 223 ALA A CA 1
ATOM 1779 C C . ALA A 1 224 ? 64.704 63.944 97.254 1.00 9.81 223 ALA A C 1
ATOM 1780 O O . ALA A 1 224 ? 64.390 62.956 97.924 1.00 11.43 223 ALA A O 1
ATOM 1782 N N . LEU A 1 225 ? 65.769 64.701 97.523 1.00 9.05 224 LEU A N 1
ATOM 1783 C CA . LEU A 1 225 ? 66.540 64.549 98.751 1.00 7.83 224 LEU A CA 1
ATOM 1784 C C . LEU A 1 225 ? 65.828 65.325 99.847 1.00 7.84 224 LEU A C 1
ATOM 1785 O O . LEU A 1 225 ? 65.636 66.536 99.721 1.00 9.67 224 LEU A O 1
ATOM 1790 N N . GLN A 1 226 ? 65.431 64.639 100.911 1.00 5.93 225 GLN A N 1
ATOM 1791 C CA . GLN A 1 226 ? 64.648 65.255 101.971 1.00 8.40 225 GLN A CA 1
ATOM 1792 C C . GLN A 1 226 ? 65.410 65.150 103.277 1.00 7.91 225 GLN A C 1
ATOM 1793 O O . GLN A 1 226 ? 65.887 64.069 103.642 1.00 8.23 225 GLN A O 1
ATOM 1799 N N . GLY A 1 227 ? 65.550 66.282 103.961 1.00 7.00 226 GLY A N 1
ATOM 1800 C CA . GLY A 1 227 ? 66.348 66.291 105.170 1.00 7.17 226 GLY A CA 1
ATOM 1801 C C . GLY A 1 227 ? 65.964 67.447 106.062 1.00 7.47 226 GLY A C 1
ATOM 1802 O O . GLY A 1 227 ? 65.044 68.218 105.771 1.00 9.15 226 GLY A O 1
ATOM 1803 N N . GLU A 1 228 ? 66.677 67.546 107.173 1.00 5.37 227 GLU A N 1
ATOM 1804 C CA . GLU A 1 228 ? 66.445 68.583 108.167 1.00 5.34 227 GLU A CA 1
ATOM 1805 C C . GLU A 1 228 ? 67.594 69.570 108.107 1.00 6.18 227 GLU A C 1
ATOM 1806 O O . GLU A 1 228 ? 68.755 69.167 108.210 1.00 7.87 227 GLU A O 1
ATOM 1812 N N . ILE A 1 229 ? 67.287 70.846 107.922 1.00 7.15 228 ILE A N 1
ATOM 1813 C CA . ILE A 1 229 ? 68.305 71.874 108.116 1.00 6.11 228 ILE A CA 1
ATOM 1814 C C . ILE A 1 229 ? 68.245 72.306 109.577 1.00 8.80 228 ILE A C 1
ATOM 1815 O O . ILE A 1 229 ? 67.169 72.619 110.113 1.00 7.24 228 ILE A O 1
ATOM 1820 N N . ILE A 1 230 ? 69.393 72.233 110.246 1.00 6.46 229 ILE A N 1
ATOM 1821 C CA . ILE A 1 230 ? 69.520 72.596 111.651 1.00 6.62 229 ILE A CA 1
ATOM 1822 C C . ILE A 1 230 ? 70.670 73.579 111.816 1.00 9.70 229 ILE A C 1
ATOM 1823 O O . ILE A 1 230 ? 71.500 73.769 110.924 1.00 8.29 229 ILE A O 1
ATOM 1828 N N . GLY A 1 231 ? 70.732 74.169 113.007 1.00 9.03 230 GLY A N 1
ATOM 1829 C CA . GLY A 1 231 ? 71.868 74.974 113.409 1.00 8.73 230 GLY A CA 1
ATOM 1830 C C . GLY A 1 231 ? 71.476 76.330 113.952 1.00 9.47 230 GLY A C 1
ATOM 1831 O O . GLY A 1 231 ? 70.363 76.511 114.453 1.00 9.46 230 GLY A O 1
ATOM 1832 N N . GLU A 1 232 ? 72.395 77.289 113.844 1.00 9.86 231 GLU A N 1
ATOM 1833 C CA . GLU A 1 232 ? 72.179 78.614 114.409 1.00 15.42 231 GLU A CA 1
ATOM 1834 C C . GLU A 1 232 ? 70.904 79.236 113.861 1.00 14.22 231 GLU A C 1
ATOM 1835 O O . GLU A 1 232 ? 70.610 79.141 112.668 1.00 14.28 231 GLU A O 1
ATOM 1841 N N . SER A 1 233 ? 70.145 79.878 114.749 1.00 14.28 232 SER A N 1
ATOM 1842 C CA . SER A 1 233 ? 68.906 80.589 114.438 1.00 14.94 232 SER A CA 1
ATOM 1843 C C . SER A 1 233 ? 67.758 79.677 114.026 1.00 16.44 232 SER A C 1
ATOM 1844 O O . SER A 1 233 ? 66.739 80.177 113.537 1.00 23.24 232 SER A O 1
ATOM 1847 N N . ILE A 1 234 ? 67.878 78.363 114.200 1.00 10.87 233 ILE A N 1
ATOM 1848 C CA . ILE A 1 234 ? 66.827 77.427 113.803 1.00 9.50 233 ILE A CA 1
ATOM 1849 C C . ILE A 1 234 ? 66.370 76.662 115.038 1.00 10.07 233 ILE A C 1
ATOM 1850 O O . ILE A 1 234 ? 67.116 75.825 115.567 1.00 9.63 233 ILE A O 1
ATOM 1855 N N . GLN A 1 235 ? 65.139 76.928 115.490 1.00 11.54 234 GLN A N 1
ATOM 1856 C CA . GLN A 1 235 ? 64.487 76.078 116.491 1.00 9.81 234 GLN A CA 1
ATOM 1857 C C . GLN A 1 235 ? 65.287 75.963 117.788 1.00 9.52 234 GLN A C 1
ATOM 1858 O O . GLN A 1 235 ? 65.274 74.920 118.447 1.00 9.56 234 GLN A O 1
ATOM 1864 N N . GLY A 1 236 ? 65.987 77.025 118.177 1.00 10.76 235 GLY A N 1
ATOM 1865 C CA . GLY A 1 236 ? 66.755 76.996 119.405 1.00 9.16 235 GLY A CA 1
ATOM 1866 C C . GLY A 1 236 ? 68.111 76.332 119.298 1.00 9.54 235 GLY A C 1
ATOM 1867 O O . GLY A 1 236 ? 68.836 76.293 120.301 1.00 13.35 235 GLY A O 1
ATOM 1868 N N . ASN A 1 237 ? 68.458 75.793 118.129 1.00 7.93 236 ASN A N 1
ATOM 1869 C CA . ASN A 1 237 ? 69.783 75.229 117.847 1.00 11.09 236 ASN A CA 1
ATOM 1870 C C . ASN A 1 237 ? 70.192 74.217 118.916 1.00 10.55 236 ASN A C 1
ATOM 1871 O O . ASN A 1 237 ? 71.199 74.376 119.607 1.00 11.91 236 ASN A O 1
ATOM 1876 N N . LEU A 1 238 ? 69.375 73.165 119.041 1.00 8.22 237 LEU A N 1
ATOM 1877 C CA . LEU A 1 238 ? 69.607 72.168 120.079 1.00 8.21 237 LEU A CA 1
ATOM 1878 C C . LEU A 1 238 ? 71.017 71.595 119.991 1.00 7.14 237 LEU A C 1
ATOM 1879 O O . LEU A 1 238 ? 71.668 71.367 121.019 1.00 10.84 237 LEU A O 1
ATOM 1884 N N . GLU A 1 239 ? 71.518 71.373 118.775 1.00 7.30 238 GLU A N 1
ATOM 1885 C CA . GLU A 1 239 ? 72.803 70.694 118.650 1.00 8.60 238 GLU A CA 1
ATOM 1886 C C . GLU A 1 239 ? 73.997 71.614 118.881 1.00 8.30 238 GLU A C 1
ATOM 1887 O O . GLU A 1 239 ? 75.133 71.122 118.905 1.00 10.29 238 GLU A O 1
ATOM 1893 N N . LYS A 1 240 ? 73.773 72.920 119.051 1.00 9.89 239 LYS A N 1
ATOM 1894 C CA . LYS A 1 240 ? 74.848 73.889 119.301 1.00 11.17 239 LYS A CA 1
ATOM 1895 C C . LYS A 1 240 ? 75.810 73.978 118.121 1.00 14.80 239 LYS A C 1
ATOM 1896 O O . LYS A 1 240 ? 77.025 74.127 118.286 1.00 15.48 239 LYS A O 1
ATOM 1902 N N . LEU A 1 241 ? 75.268 73.887 116.917 1.00 11.24 240 LEU A N 1
ATOM 1903 C CA . LEU A 1 241 ? 76.086 74.062 115.730 1.00 12.83 240 LEU A CA 1
ATOM 1904 C C . LEU A 1 241 ? 76.515 75.515 115.586 1.00 15.17 240 LEU A C 1
ATOM 1905 O O . LEU A 1 241 ? 75.826 76.436 116.023 1.00 15.22 240 LEU A O 1
ATOM 1910 N N . LYS A 1 242 ? 77.660 75.723 114.948 1.00 16.27 241 LYS A N 1
ATOM 1911 C CA . LYS A 1 242 ? 77.988 77.023 114.380 1.00 19.04 241 LYS A CA 1
ATOM 1912 C C . LYS A 1 242 ? 77.635 76.939 112.905 1.00 17.85 241 LYS A C 1
ATOM 1913 O O . LYS A 1 242 ? 78.047 76.001 112.212 1.00 28.65 241 LYS A O 1
ATOM 1919 N N . GLY A 1 243 ? 76.839 77.875 112.449 1.00 21.89 242 GLY A N 1
ATOM 1920 C CA . GLY A 1 243 ? 76.325 77.782 111.109 1.00 14.91 242 GLY A CA 1
ATOM 1921 C C . GLY A 1 243 ? 75.148 76.826 111.038 1.00 12.95 242 GLY A C 1
ATOM 1922 O O . GLY A 1 243 ? 74.512 76.480 112.042 1.00 13.18 242 GLY A O 1
ATOM 1923 N N . GLN A 1 244 ? 74.846 76.415 109.813 1.00 12.98 243 GLN A N 1
ATOM 1924 C CA . GLN A 1 244 ? 73.706 75.559 109.539 1.00 9.72 243 GLN A CA 1
ATOM 1925 C C . GLN A 1 244 ? 74.136 74.441 108.611 1.00 9.75 243 GLN A C 1
ATOM 1926 O O . GLN A 1 244 ? 75.142 74.544 107.905 1.00 16.92 243 GLN A O 1
ATOM 1932 N N . ASP A 1 245 ? 73.351 73.369 108.601 1.00 9.69 244 ASP A N 1
ATOM 1933 C CA . ASP A 1 245 ? 73.681 72.265 107.712 1.00 10.10 244 ASP A CA 1
ATOM 1934 C C . ASP A 1 245 ? 72.462 71.383 107.514 1.00 7.20 244 ASP A C 1
ATOM 1935 O O . ASP A 1 245 ? 71.531 71.389 108.320 1.00 7.78 244 ASP A O 1
ATOM 1940 N N . PHE A 1 246 ? 72.505 70.618 106.428 1.00 10.00 245 PHE A N 1
ATOM 1941 C CA . PHE A 1 246 ? 71.430 69.749 105.969 1.00 6.27 245 PHE A CA 1
ATOM 1942 C C . PHE A 1 246 ? 71.753 68.314 106.360 1.00 9.35 245 PHE A C 1
ATOM 1943 O O . PHE A 1 246 ? 72.874 67.846 106.127 1.00 10.44 245 PHE A O 1
ATOM 1951 N N . TYR A 1 247 ? 70.768 67.609 106.928 1.00 6.86 246 TYR A N 1
ATOM 1952 C CA . TYR A 1 247 ? 70.921 66.214 107.338 1.00 6.29 246 TYR A CA 1
ATOM 1953 C C . TYR A 1 247 ? 69.832 65.394 106.653 1.00 7.37 246 TYR A C 1
ATOM 1954 O O . TYR A 1 247 ? 68.648 65.528 106.983 1.00 7.13 246 TYR A O 1
ATOM 1963 N N . LEU A 1 248 ? 70.238 64.529 105.721 1.00 7.55 247 LEU A N 1
ATOM 1964 C CA . LEU A 1 248 ? 69.299 63.732 104.941 1.00 7.39 247 LEU A CA 1
ATOM 1965 C C . LEU A 1 248 ? 68.596 62.701 105.820 1.00 7.89 247 LEU A C 1
ATOM 1966 O O . LEU A 1 248 ? 69.220 62.086 106.687 1.00 8.73 247 LEU A O 1
ATOM 1971 N N . PHE A 1 249 ? 67.283 62.500 105.593 1.00 5.53 248 PHE A N 1
ATOM 1972 C CA . PHE A 1 249 ? 66.611 61.354 106.200 1.00 3.92 248 PHE A CA 1
ATOM 1973 C C . PHE A 1 249 ? 65.786 60.535 105.220 1.00 5.38 248 PHE A C 1
ATOM 1974 O O . PHE A 1 249 ? 65.345 59.449 105.596 1.00 7.88 248 PHE A O 1
ATOM 1982 N N . ASP A 1 250 ? 65.566 61.005 103.992 1.00 6.83 249 ASP A N 1
ATOM 1983 C CA . ASP A 1 250 ? 64.758 60.250 103.041 1.00 6.72 249 ASP A CA 1
ATOM 1984 C C . ASP A 1 250 ? 65.142 60.656 101.626 1.00 6.46 249 ASP A C 1
ATOM 1985 O O . ASP A 1 250 ? 65.595 61.778 101.391 1.00 8.44 249 ASP A O 1
ATOM 1990 N N . ILE A 1 251 ? 64.944 59.735 100.686 1.00 6.56 250 ILE A N 1
ATOM 1991 C CA . ILE A 1 251 ? 65.048 60.046 99.261 1.00 6.13 250 ILE A CA 1
ATOM 1992 C C . ILE A 1 251 ? 63.783 59.525 98.596 1.00 6.81 250 ILE A C 1
ATOM 1993 O O . ILE A 1 251 ? 63.481 58.329 98.684 1.00 9.28 250 ILE A O 1
ATOM 1998 N N . TYR A 1 252 ? 63.035 60.419 97.958 1.00 8.26 251 TYR A N 1
ATOM 1999 C CA . TYR A 1 252 ? 61.795 60.055 97.287 1.00 7.01 251 TYR A CA 1
ATOM 2000 C C . TYR A 1 252 ? 62.086 59.807 95.814 1.00 10.90 251 TYR A C 1
ATOM 2001 O O . TYR A 1 252 ? 62.728 60.631 95.152 1.00 11.44 251 TYR A O 1
ATOM 2010 N N . ASP A 1 253 ? 61.651 58.652 95.326 1.00 11.20 252 ASP A N 1
ATOM 2011 C CA . ASP A 1 253 ? 61.718 58.293 93.909 1.00 12.43 252 ASP A CA 1
ATOM 2012 C C . ASP A 1 253 ? 60.498 58.902 93.230 1.00 15.37 252 ASP A C 1
ATOM 2013 O O . ASP A 1 253 ? 59.378 58.412 93.379 1.00 13.70 252 ASP A O 1
ATOM 2018 N N . ILE A 1 254 ? 60.707 59.984 92.481 1.00 14.64 253 ILE A N 1
ATOM 2019 C CA . ILE A 1 254 ? 59.575 60.706 91.912 1.00 13.54 253 ILE A CA 1
ATOM 2020 C C . ILE A 1 254 ? 58.853 59.862 90.865 1.00 17.46 253 ILE A C 1
ATOM 2021 O O . ILE A 1 254 ? 57.619 59.808 90.846 1.00 14.89 253 ILE A O 1
ATOM 2026 N N . ASP A 1 255 ? 59.601 59.193 89.982 1.00 13.22 254 ASP A N 1
ATOM 2027 C CA . ASP A 1 255 ? 58.967 58.447 88.895 1.00 14.17 254 ASP A CA 1
ATOM 2028 C C . ASP A 1 255 ? 58.133 57.287 89.434 1.00 17.36 254 ASP A C 1
ATOM 2029 O O . ASP A 1 255 ? 57.032 57.019 88.936 1.00 23.07 254 ASP A O 1
ATOM 2034 N N . LYS A 1 256 ? 58.640 56.586 90.450 1.00 17.23 255 LYS A N 1
ATOM 2035 C CA . LYS A 1 256 ? 57.920 55.466 91.047 1.00 20.25 255 LYS A CA 1
ATOM 2036 C C . LYS A 1 256 ? 56.973 55.884 92.161 1.00 19.46 255 LYS A C 1
ATOM 2037 O O . LYS A 1 256 ? 56.187 55.049 92.622 1.00 21.01 255 LYS A O 1
ATOM 2043 N N . ALA A 1 257 ? 57.028 57.143 92.601 1.00 16.77 256 ALA A N 1
ATOM 2044 C CA . ALA A 1 257 ? 56.147 57.657 93.648 1.00 15.47 256 ALA A CA 1
ATOM 2045 C C . ALA A 1 257 ? 56.262 56.828 94.927 1.00 18.83 256 ALA A C 1
ATOM 2046 O O . ALA A 1 257 ? 55.261 56.407 95.515 1.00 16.54 256 ALA A O 1
ATOM 2048 N N . GLN A 1 258 ? 57.503 56.598 95.364 1.00 15.66 257 GLN A N 1
ATOM 2049 C CA . GLN A 1 258 ? 57.740 55.893 96.617 1.00 14.91 257 GLN A CA 1
ATOM 2050 C C . GLN A 1 258 ? 59.100 56.287 97.166 1.00 13.40 257 GLN A C 1
ATOM 2051 O O . GLN A 1 258 ? 59.967 56.777 96.438 1.00 13.41 257 GLN A O 1
ATOM 2057 N N . TYR A 1 259 ? 59.287 56.038 98.458 1.00 10.76 258 TYR A N 1
ATOM 2058 C CA . TYR A 1 259 ? 60.576 56.289 99.086 1.00 8.43 258 TYR A CA 1
ATOM 2059 C C . TYR A 1 259 ? 61.559 55.162 98.795 1.00 11.79 258 TYR A C 1
ATOM 2060 O O . TYR A 1 259 ? 61.180 53.990 98.704 1.00 13.43 258 TYR A O 1
ATOM 2069 N N . LEU A 1 260 ? 62.828 55.532 98.621 1.00 9.55 259 LEU A N 1
ATOM 2070 C CA . LEU A 1 260 ? 63.891 54.538 98.604 1.00 10.73 259 LEU A CA 1
ATOM 2071 C C . LEU A 1 260 ? 63.938 53.826 99.948 1.00 10.55 259 LEU A C 1
ATOM 2072 O O . LEU A 1 260 ? 63.693 54.433 100.991 1.00 10.72 259 LEU A O 1
ATOM 2077 N N . THR A 1 261 ? 64.260 52.529 99.924 1.00 9.86 260 THR A N 1
ATOM 2078 C CA . THR A 1 261 ? 64.473 51.799 101.165 1.00 10.91 260 THR A CA 1
ATOM 2079 C C . THR A 1 261 ? 65.684 52.367 101.904 1.00 11.70 260 THR A C 1
ATOM 2080 O O . THR A 1 261 ? 66.542 53.016 101.301 1.00 10.54 260 THR A O 1
ATOM 2084 N N . PRO A 1 262 ? 65.789 52.117 103.208 1.00 8.85 261 PRO A N 1
ATOM 2085 C CA . PRO A 1 262 ? 66.989 52.580 103.932 1.00 8.23 261 PRO A CA 1
ATOM 2086 C C . PRO A 1 262 ? 68.298 52.138 103.294 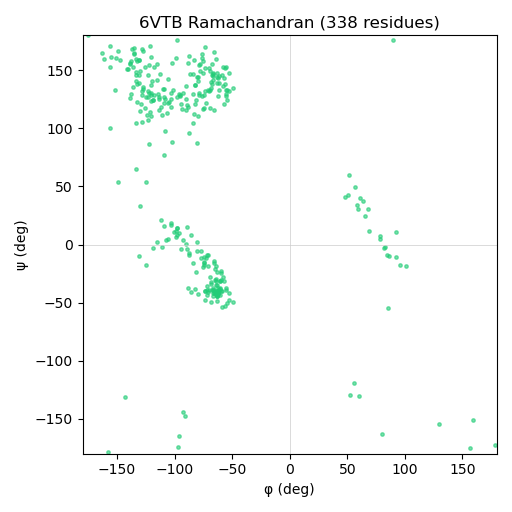1.00 10.02 261 PRO A C 1
ATOM 2087 O O . PRO A 1 262 ? 69.233 52.945 103.191 1.00 10.48 261 PRO A O 1
ATOM 2091 N N . ILE A 1 263 ? 68.384 50.893 102.826 1.00 10.57 262 ILE A N 1
ATOM 2092 C CA . ILE A 1 263 ? 69.632 50.426 102.230 1.00 12.62 262 ILE A CA 1
ATOM 2093 C C . ILE A 1 263 ? 69.889 51.116 100.886 1.00 12.74 262 ILE A C 1
ATOM 2094 O O . ILE A 1 263 ? 71.032 51.489 100.581 1.00 14.36 262 ILE A O 1
ATOM 2099 N N . GLU A 1 264 ? 68.838 51.328 100.076 1.00 11.95 263 GLU A N 1
ATOM 2100 C CA . GLU A 1 264 ? 69.008 52.058 98.814 1.00 11.46 263 GLU A CA 1
ATOM 2101 C C . GLU A 1 264 ? 69.469 53.485 99.071 1.00 12.83 263 GLU A C 1
ATOM 2102 O O . GLU A 1 264 ? 70.324 54.016 98.350 1.00 12.08 263 GLU A O 1
ATOM 2108 N N . ARG A 1 265 ? 68.900 54.115 100.095 1.00 10.39 264 ARG A N 1
ATOM 2109 C CA . ARG A 1 265 ? 69.276 55.469 100.462 1.00 8.26 264 ARG A CA 1
ATOM 2110 C C . ARG A 1 265 ? 70.713 55.521 100.967 1.00 12.16 264 ARG A C 1
ATOM 2111 O O . ARG A 1 265 ? 71.456 56.444 100.621 1.00 12.31 264 ARG A O 1
ATOM 2119 N N . GLN A 1 266 ? 71.131 54.544 101.782 1.00 9.57 265 GLN A N 1
ATOM 2120 C CA . GLN A 1 266 ? 72.526 54.536 102.221 1.00 10.24 265 GLN A CA 1
ATOM 2121 C C . GLN A 1 266 ? 73.477 54.461 101.032 1.00 10.78 265 GLN A C 1
ATOM 2122 O O . GLN A 1 266 ? 74.518 55.129 101.021 1.00 12.40 265 GLN A O 1
ATOM 2128 N N . SER A 1 267 ? 73.134 53.660 100.019 1.00 10.26 266 SER A N 1
ATOM 2129 C CA . SER A 1 267 ? 74.022 53.534 98.864 1.00 13.41 266 SER A CA 1
ATOM 2130 C C . SER A 1 267 ? 74.107 54.839 98.081 1.00 13.63 266 SER A C 1
ATOM 2131 O O . SER A 1 267 ? 75.189 55.216 97.609 1.00 12.06 266 SER A O 1
ATOM 2134 N N . LEU A 1 268 ? 72.984 55.548 97.932 1.00 11.88 267 LEU A N 1
ATOM 2135 C CA . LEU A 1 268 ? 73.028 56.827 97.231 1.00 12.07 267 LEU A CA 1
ATOM 2136 C C . LEU A 1 268 ? 73.830 57.865 98.011 1.00 9.16 267 LEU A C 1
ATOM 2137 O O . LEU A 1 268 ? 74.541 58.680 97.413 1.00 11.28 267 LEU A O 1
ATOM 2142 N N . VAL A 1 269 ? 73.727 57.871 99.345 1.00 9.85 268 VAL A N 1
ATOM 2143 C CA . VAL A 1 269 ? 74.539 58.802 100.120 1.00 9.55 268 VAL A CA 1
ATOM 2144 C C . VAL A 1 269 ? 76.019 58.487 99.945 1.00 8.08 268 VAL A C 1
ATOM 2145 O O . VAL A 1 269 ? 76.846 59.393 99.819 1.00 10.13 268 VAL A O 1
ATOM 2149 N N . LYS A 1 270 ? 76.369 57.200 99.926 1.00 10.05 269 LYS A N 1
ATOM 2150 C CA . LYS A 1 270 ? 77.759 56.811 99.699 1.00 11.13 269 LYS A CA 1
ATOM 2151 C C . LYS A 1 270 ? 78.236 57.247 98.321 1.00 9.96 269 LYS A C 1
ATOM 2152 O O . LYS A 1 270 ? 79.345 57.771 98.179 1.00 12.86 269 LYS A O 1
ATOM 2158 N N . GLN A 1 271 ? 77.410 57.043 97.293 1.00 12.07 270 GLN A N 1
ATOM 2159 C CA . GLN A 1 271 ? 77.789 57.464 95.947 1.00 9.19 270 GLN A CA 1
ATOM 2160 C C . GLN A 1 271 ? 77.976 58.971 95.874 1.00 11.63 270 GLN A C 1
ATOM 2161 O O . GLN A 1 271 ? 78.947 59.458 95.281 1.00 11.42 270 GLN A O 1
ATOM 2167 N N . LEU A 1 272 ? 77.076 59.730 96.508 1.00 9.77 271 LEU A N 1
ATOM 2168 C CA . LEU A 1 272 ? 77.219 61.181 96.541 1.00 9.54 271 LEU A CA 1
ATOM 2169 C C . LEU A 1 272 ? 78.542 61.583 97.179 1.00 12.03 271 LEU A C 1
ATOM 2170 O O . LEU A 1 272 ? 79.337 62.323 96.585 1.00 11.92 271 LEU A O 1
ATOM 2175 N N . ASN A 1 273 ? 78.801 61.088 98.389 1.00 11.70 272 ASN A N 1
ATOM 2176 C CA . ASN A 1 273 ? 79.995 61.510 99.110 1.00 11.23 272 ASN A CA 1
ATOM 2177 C C . ASN A 1 273 ? 81.265 61.013 98.424 1.00 11.32 272 ASN A C 1
ATOM 2178 O O . ASN A 1 273 ? 82.261 61.745 98.353 1.00 15.15 272 ASN A O 1
ATOM 2183 N N . ASP A 1 274 ? 81.247 59.787 97.896 1.00 11.23 273 ASP A N 1
ATOM 2184 C CA . ASP A 1 274 ? 82.426 59.274 97.203 1.00 11.83 273 ASP A CA 1
ATOM 2185 C C . ASP A 1 274 ? 82.756 60.069 95.950 1.00 14.42 273 ASP A C 1
ATOM 2186 O O . ASP A 1 274 ? 83.882 59.975 95.448 1.00 16.23 273 ASP A O 1
ATOM 2191 N N . ASN A 1 275 ? 81.806 60.829 95.416 1.00 12.31 274 ASN A N 1
ATOM 2192 C CA . ASN A 1 275 ? 82.030 61.592 94.193 1.00 9.98 274 ASN A CA 1
ATOM 2193 C C . ASN A 1 275 ? 82.099 63.090 94.456 1.00 13.08 274 ASN A C 1
ATOM 2194 O O . ASN A 1 275 ? 82.015 63.892 93.519 1.00 15.67 274 ASN A O 1
ATOM 2199 N N . GLY A 1 276 ? 82.277 63.480 95.716 1.00 15.21 275 GLY A N 1
ATOM 2200 C CA . GLY A 1 276 ? 82.518 64.864 96.054 1.00 15.27 275 GLY A CA 1
ATOM 2201 C C . GLY A 1 276 ? 81.293 65.684 96.390 1.00 14.15 275 GLY A C 1
ATOM 2202 O O . GLY A 1 276 ? 81.394 66.914 96.473 1.00 17.62 275 GLY A O 1
ATOM 2203 N N . PHE A 1 277 ? 80.138 65.054 96.575 1.00 10.83 276 PHE A N 1
ATOM 2204 C CA . PHE A 1 277 ? 78.913 65.766 96.922 1.00 11.12 276 PHE A CA 1
ATOM 2205 C C . PHE A 1 277 ? 78.613 65.439 98.381 1.00 10.75 276 PHE A C 1
ATOM 2206 O O . PHE A 1 277 ? 78.050 64.386 98.688 1.00 15.67 276 PHE A O 1
ATOM 2214 N N . THR A 1 278 ? 79.015 66.345 99.273 1.00 14.93 277 THR A N 1
ATOM 2215 C CA . THR A 1 278 ? 79.093 66.080 100.713 1.00 14.21 277 THR A CA 1
ATOM 2216 C C . THR A 1 278 ? 77.720 66.212 101.357 1.00 18.70 277 THR A C 1
ATOM 2217 O O . THR A 1 278 ? 77.368 67.260 101.897 1.00 41.69 277 THR A O 1
ATOM 2221 N N . VAL A 1 279 ? 76.951 65.131 101.361 1.00 15.14 278 VAL A N 1
ATOM 2222 C CA . VAL A 1 279 ? 75.643 65.131 102.009 1.00 10.83 278 VAL A CA 1
ATOM 2223 C C . VAL A 1 279 ? 75.733 64.343 103.314 1.00 8.51 278 VAL A C 1
ATOM 2224 O O . VAL A 1 279 ? 76.120 63.168 103.328 1.00 13.32 278 VAL A O 1
ATOM 2228 N N . LYS A 1 280 ? 75.401 65.005 104.419 1.00 7.54 279 LYS A N 1
ATOM 2229 C CA . LYS A 1 280 ? 75.278 64.349 105.709 1.00 8.45 279 LYS A CA 1
ATOM 2230 C C . LYS A 1 280 ? 73.905 63.702 105.857 1.00 8.92 279 LYS A C 1
ATOM 2231 O O . LYS A 1 280 ? 72.941 64.065 105.177 1.00 9.11 279 LYS A O 1
ATOM 2237 N N . HIS A 1 281 ? 73.842 62.736 106.773 1.00 9.26 280 HIS A N 1
ATOM 2238 C CA . HIS A 1 281 ? 72.655 61.943 107.078 1.00 6.82 280 HIS A CA 1
ATOM 2239 C C . HIS A 1 281 ? 72.337 62.096 108.557 1.00 10.24 280 HIS A C 1
ATOM 2240 O O . HIS A 1 281 ? 73.249 62.220 109.383 1.00 9.01 280 HIS A O 1
ATOM 2247 N N . VAL A 1 282 ? 71.047 62.082 108.897 1.00 7.37 281 VAL A N 1
ATOM 2248 C CA . VAL A 1 282 ? 70.643 62.083 110.307 1.00 7.04 281 VAL A CA 1
ATOM 2249 C C . VAL A 1 282 ? 71.304 60.905 111.015 1.00 6.37 281 VAL A C 1
ATOM 2250 O O . VAL A 1 282 ? 71.624 59.895 110.369 1.00 8.45 281 VAL A O 1
ATOM 2254 N N . PRO A 1 283 ? 71.551 60.997 112.324 1.00 5.51 282 PRO A N 1
ATOM 2255 C CA . PRO A 1 283 ? 72.131 59.856 113.046 1.00 6.88 282 PRO A CA 1
ATOM 2256 C C . PRO A 1 283 ? 71.264 58.614 112.926 1.00 7.52 282 PRO A C 1
ATOM 2257 O O . PRO A 1 283 ? 70.041 58.670 113.082 1.00 8.09 282 PRO A O 1
ATOM 2261 N N . ILE A 1 284 ? 71.920 57.481 112.683 1.00 6.32 283 ILE A N 1
ATOM 2262 C CA . ILE A 1 284 ? 71.263 56.188 112.547 1.00 10.34 283 ILE A CA 1
ATOM 2263 C C . ILE A 1 284 ? 71.610 55.347 113.765 1.00 8.46 283 ILE A C 1
ATOM 2264 O O . ILE A 1 284 ? 72.795 55.181 114.100 1.00 10.33 283 ILE A O 1
ATOM 2269 N N . LEU A 1 285 ? 70.587 54.821 114.421 1.00 6.83 284 LEU A N 1
ATOM 2270 C CA . LEU A 1 285 ? 70.752 53.970 115.587 1.00 6.85 284 LEU A CA 1
ATOM 2271 C C . LEU A 1 285 ? 70.684 52.509 115.142 1.00 10.03 284 LEU A C 1
ATOM 2272 O O . LEU A 1 285 ? 70.639 52.204 113.946 1.00 10.82 284 LEU A O 1
ATOM 2277 N N . ASP A 1 286 ? 70.690 51.585 116.101 1.00 11.53 285 ASP A N 1
ATOM 2278 C CA . ASP A 1 286 ? 70.508 50.180 115.745 1.00 11.38 285 ASP A CA 1
ATOM 2279 C C . ASP A 1 286 ? 69.135 49.965 115.114 1.00 9.48 285 ASP A C 1
ATOM 2280 O O . ASP A 1 286 ? 68.141 50.572 115.524 1.00 11.43 285 ASP A O 1
ATOM 2285 N N . ASP A 1 287 ? 69.083 49.079 114.120 1.00 9.86 286 ASP A N 1
ATOM 2286 C CA . ASP A 1 287 ? 67.799 48.628 113.600 1.00 9.81 286 ASP A CA 1
ATOM 2287 C C . ASP A 1 287 ? 66.951 48.050 114.726 1.00 12.94 286 ASP A C 1
ATOM 2288 O O . ASP A 1 287 ? 67.467 47.503 115.704 1.00 13.27 286 ASP A O 1
ATOM 2293 N N . LEU A 1 288 ? 65.635 48.133 114.569 1.00 9.76 287 LEU A N 1
ATOM 2294 C CA . LEU A 1 288 ? 64.709 47.568 115.540 1.00 9.93 287 LEU A CA 1
ATOM 2295 C C . LEU A 1 288 ? 63.761 46.600 114.851 1.00 9.60 287 LEU A C 1
ATOM 2296 O O . LEU A 1 288 ? 63.095 46.964 113.876 1.00 12.06 287 LEU A O 1
ATOM 2301 N N . GLU A 1 289 ? 63.679 45.376 115.375 1.00 8.95 288 GLU A N 1
ATOM 2302 C CA . GLU A 1 289 ? 62.603 44.474 115.000 1.00 10.29 288 GLU A CA 1
ATOM 2303 C C . GLU A 1 289 ? 61.442 44.716 115.955 1.00 12.37 288 GLU A C 1
ATOM 2304 O O . GLU A 1 289 ? 61.587 44.547 117.173 1.00 13.70 288 GLU A O 1
ATOM 2310 N N . LEU A 1 290 ? 60.297 45.113 115.404 1.00 11.46 289 LEU A N 1
ATOM 2311 C CA . LEU A 1 290 ? 59.178 45.573 116.217 1.00 9.32 289 LEU A CA 1
ATOM 2312 C C . LEU A 1 290 ? 58.483 44.402 116.904 1.00 12.64 289 LEU A C 1
ATOM 2313 O O . LEU A 1 290 ? 57.941 43.509 116.243 1.00 13.23 289 LEU A O 1
ATOM 2318 N N . ASN A 1 291 ? 58.517 44.410 118.230 1.00 11.10 290 ASN A N 1
ATOM 2319 C CA . ASN A 1 291 ? 57.754 43.490 119.069 1.00 12.00 290 ASN A CA 1
ATOM 2320 C C . ASN A 1 291 ? 57.425 44.233 120.360 1.00 10.60 290 ASN A C 1
ATOM 2321 O O . ASN A 1 291 ? 57.719 43.769 121.464 1.00 14.65 290 ASN A O 1
ATOM 2326 N N . HIS A 1 292 ? 56.823 45.415 120.226 1.00 10.47 291 HIS A N 1
ATOM 2327 C CA . HIS A 1 292 ? 56.841 46.418 121.280 1.00 10.41 291 HIS A CA 1
ATOM 2328 C C . HIS A 1 292 ? 55.481 47.084 121.410 1.00 11.45 291 HIS A C 1
ATOM 2329 O O . HIS A 1 292 ? 54.704 47.143 120.457 1.00 14.11 291 HIS A O 1
ATOM 2336 N N . THR A 1 293 ? 55.210 47.610 122.602 1.00 9.63 292 THR A N 1
ATOM 2337 C CA . THR A 1 293 ? 54.052 48.464 122.817 1.00 8.64 292 THR A CA 1
ATOM 2338 C C . THR A 1 293 ? 54.406 49.911 122.504 1.00 10.13 292 THR A C 1
ATOM 2339 O O . THR A 1 293 ? 55.581 50.282 122.432 1.00 8.02 292 THR A O 1
ATOM 2343 N N . ALA A 1 294 ? 53.372 50.734 122.305 1.00 9.51 293 ALA A N 1
ATOM 2344 C CA . ALA A 1 294 ? 53.610 52.171 122.162 1.00 7.26 293 ALA A CA 1
ATOM 2345 C C . ALA A 1 294 ? 54.370 52.713 123.363 1.00 9.07 293 ALA A C 1
ATOM 2346 O O . ALA A 1 294 ? 55.223 53.594 123.225 1.00 8.18 293 ALA A O 1
ATOM 2348 N N . GLU A 1 295 ? 54.063 52.204 124.558 1.00 9.78 294 GLU A N 1
ATOM 2349 C CA . GLU A 1 295 ? 54.747 52.673 125.758 1.00 7.96 294 GLU A CA 1
ATOM 2350 C C . GLU A 1 295 ? 56.242 52.369 125.706 1.00 7.93 294 GLU A C 1
ATOM 2351 O O . GLU A 1 295 ? 57.071 53.215 126.067 1.00 8.61 294 GLU A O 1
ATOM 2357 N N . GLN A 1 296 ? 56.610 51.159 125.287 1.00 7.65 295 GLN A N 1
ATOM 2358 C CA . GLN A 1 296 ? 58.028 50.843 125.146 1.00 7.09 295 GLN A CA 1
ATOM 2359 C C . GLN A 1 296 ? 58.684 51.731 124.095 1.00 8.18 295 GLN A C 1
ATOM 2360 O O . GLN A 1 296 ? 59.819 52.184 124.274 1.00 8.01 295 GLN A O 1
ATOM 2366 N N . ILE A 1 297 ? 57.990 51.975 122.985 1.00 6.45 296 ILE A N 1
ATOM 2367 C CA . ILE A 1 297 ? 58.544 52.827 121.940 1.00 6.01 296 ILE A CA 1
ATOM 2368 C C . ILE A 1 297 ? 58.758 54.246 122.460 1.00 9.19 296 ILE A C 1
ATOM 2369 O O . ILE A 1 297 ? 59.808 54.857 122.222 1.00 9.06 296 ILE A O 1
ATOM 2374 N N . LEU A 1 298 ? 57.779 54.791 123.198 1.00 8.77 297 LEU A N 1
ATOM 2375 C CA . LEU A 1 298 ? 57.961 56.129 123.757 1.00 7.74 297 LEU A CA 1
ATOM 2376 C C . LEU A 1 298 ? 59.093 56.172 124.774 1.00 9.91 297 LEU A C 1
ATOM 2377 O O . LEU A 1 298 ? 59.750 57.209 124.922 1.00 8.99 297 LEU A O 1
ATOM 2382 N N . ALA A 1 299 ? 59.344 55.068 125.487 1.00 7.35 298 ALA A N 1
ATOM 2383 C CA . ALA A 1 299 ? 60.458 55.047 126.423 1.00 6.45 298 ALA A CA 1
ATOM 2384 C C . ALA A 1 299 ? 61.810 54.952 125.722 1.00 10.22 298 ALA A C 1
ATOM 2385 O O . ALA A 1 299 ? 62.841 55.127 126.385 1.00 10.69 298 ALA A O 1
ATOM 2387 N N . MET A 1 300 ? 61.831 54.677 124.410 1.00 6.6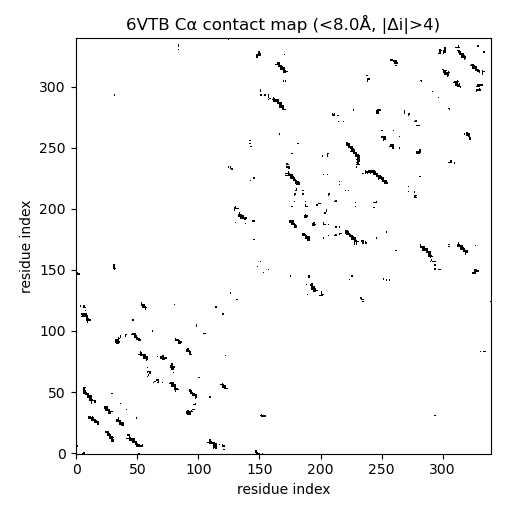8 299 MET A N 1
ATOM 2388 C CA . MET A 1 300 ? 63.062 54.749 123.634 1.00 8.64 299 MET A CA 1
ATOM 2389 C C . MET A 1 300 ? 63.379 56.153 123.165 1.00 7.09 299 MET A C 1
ATOM 2390 O O . MET A 1 300 ? 64.504 56.398 122.717 1.00 7.89 299 MET A O 1
ATOM 2395 N N . ALA A 1 301 ? 62.400 57.065 123.202 1.00 7.65 300 ALA A N 1
ATOM 2396 C CA . ALA A 1 301 ? 62.529 58.302 122.436 1.00 6.15 300 ALA A CA 1
ATOM 2397 C C . ALA A 1 301 ? 63.580 59.239 123.015 1.00 8.37 300 ALA A C 1
ATOM 2398 O O . ALA A 1 301 ? 64.325 59.867 122.259 1.00 8.19 300 ALA A O 1
ATOM 2400 N N . ASP A 1 302 ? 63.645 59.372 124.339 1.00 6.76 301 ASP A N 1
ATOM 2401 C CA . ASP A 1 302 ? 64.674 60.203 124.962 1.00 7.71 301 ASP A CA 1
ATOM 2402 C C . ASP A 1 302 ? 66.051 59.562 124.794 1.00 10.62 301 ASP A C 1
ATOM 2403 O O . ASP A 1 302 ? 66.195 58.339 124.745 1.00 10.91 301 ASP A O 1
ATOM 2408 N N . GLY A 1 303 ? 67.072 60.405 124.712 1.00 7.57 302 GLY A N 1
ATOM 2409 C CA . GLY A 1 303 ? 68.421 59.923 124.559 1.00 7.90 302 GLY A CA 1
ATOM 2410 C C . GLY A 1 303 ? 69.299 60.976 123.927 1.00 9.19 302 GLY A C 1
ATOM 2411 O O . GLY A 1 303 ? 68.868 62.103 123.671 1.00 7.74 302 GLY A O 1
ATOM 2412 N N . PRO A 1 304 ? 70.548 60.615 123.640 1.00 8.52 303 PRO A N 1
ATOM 2413 C CA . PRO A 1 304 ? 71.472 61.576 123.032 1.00 7.72 303 PRO A CA 1
ATOM 2414 C C . PRO A 1 304 ? 71.049 61.951 121.626 1.00 8.60 303 PRO A C 1
ATOM 2415 O O . PRO A 1 304 ? 70.565 61.116 120.860 1.00 8.71 303 PRO A O 1
ATOM 2419 N N . SER A 1 305 ? 71.289 63.208 121.275 1.00 7.96 304 SER A N 1
ATOM 2420 C CA . SER A 1 305 ? 70.993 63.664 119.932 1.00 7.01 304 SER A CA 1
ATOM 2421 C C . SER A 1 305 ? 72.279 63.588 119.109 1.00 7.90 304 SER A C 1
ATOM 2422 O O . SER A 1 305 ? 73.243 62.911 119.487 1.00 12.16 304 SER A O 1
ATOM 2425 N N . LEU A 1 306 ? 72.292 64.258 117.956 1.00 8.30 305 LEU A N 1
ATOM 2426 C CA . LEU A 1 306 ? 73.526 64.401 117.183 1.00 7.35 305 LEU A CA 1
ATOM 2427 C C . LEU A 1 306 ? 74.670 64.868 118.072 1.00 10.37 305 LEU A C 1
ATOM 2428 O O . LEU A 1 306 ? 75.776 64.312 118.045 1.00 9.69 305 LEU A O 1
ATOM 2433 N N . ASN A 1 307 ? 74.417 65.913 118.845 1.00 7.02 306 ASN A N 1
ATOM 2434 C CA . ASN A 1 307 ? 75.261 66.312 119.957 1.00 6.25 306 ASN A CA 1
ATOM 2435 C C . ASN A 1 307 ? 74.922 65.399 121.132 1.00 8.09 306 ASN A C 1
ATOM 2436 O O . ASN A 1 307 ? 73.825 65.478 121.695 1.00 7.25 306 ASN A O 1
ATOM 2441 N N . LYS A 1 308 ? 75.845 64.513 121.506 1.00 7.28 307 LYS A N 1
ATOM 2442 C CA . LYS A 1 308 ? 75.452 63.453 122.432 1.00 9.89 307 LYS A CA 1
ATOM 2443 C C . LYS A 1 308 ? 75.194 63.952 123.848 1.00 9.92 307 LYS A C 1
ATOM 2444 O O . LYS A 1 308 ? 74.702 63.173 124.667 1.00 12.95 307 LYS A O 1
ATOM 2450 N N . ASN A 1 309 ? 75.517 65.206 124.162 1.00 8.04 308 ASN A N 1
ATOM 2451 C CA . ASN A 1 309 ? 75.283 65.742 125.496 1.00 11.64 308 ASN A CA 1
ATOM 2452 C C . ASN A 1 309 ? 74.005 66.560 125.565 1.00 10.48 308 ASN A C 1
ATOM 2453 O O . ASN A 1 309 ? 73.736 67.197 126.589 1.00 13.99 308 ASN A O 1
ATOM 2458 N N . VAL A 1 310 ? 73.215 66.570 124.498 1.00 7.85 309 VAL A N 1
ATOM 2459 C CA . VAL A 1 310 ? 71.882 67.154 124.552 1.00 9.17 309 VAL A CA 1
ATOM 2460 C C . VAL A 1 310 ? 70.868 66.039 124.338 1.00 9.09 309 VAL A C 1
ATOM 2461 O O . VAL A 1 310 ? 71.164 64.995 123.748 1.00 9.96 309 VAL A O 1
ATOM 2465 N N . LYS A 1 311 ? 69.666 66.257 124.845 1.00 7.77 310 LYS A N 1
ATOM 2466 C CA . LYS A 1 311 ? 68.629 65.239 124.797 1.00 7.32 310 LYS A CA 1
ATOM 2467 C C . LYS A 1 311 ? 67.751 65.481 123.578 1.00 7.19 310 LYS A C 1
ATOM 2468 O O . LYS A 1 311 ? 67.246 66.590 123.375 1.00 8.09 310 LYS A O 1
ATOM 2474 N N . ARG A 1 312 ? 67.567 64.434 122.781 1.00 6.97 311 ARG A N 1
ATOM 2475 C CA . ARG A 1 312 ? 66.972 64.547 121.464 1.00 5.95 311 ARG A CA 1
ATOM 2476 C C . ARG A 1 312 ? 65.454 64.753 121.517 1.00 6.47 311 ARG A C 1
ATOM 2477 O O . ARG A 1 312 ? 64.769 64.418 122.491 1.00 6.27 311 ARG A O 1
ATOM 2485 N N . GLU A 1 313 ? 64.938 65.309 120.416 1.00 6.26 312 GLU A N 1
ATOM 2486 C CA . GLU A 1 313 ? 63.497 65.454 120.246 1.00 4.78 312 GLU A CA 1
ATOM 2487 C C . GLU A 1 313 ? 62.797 64.100 120.256 1.00 5.50 312 GLU A C 1
ATOM 2488 O O . GLU A 1 313 ? 61.694 63.967 120.790 1.00 6.56 312 GLU A O 1
ATOM 2494 N N . GLY A 1 314 ? 63.416 63.092 119.670 1.00 5.59 313 GLY A N 1
ATOM 2495 C CA . GLY A 1 314 ? 62.801 61.773 119.625 1.00 6.37 313 GLY A CA 1
ATOM 2496 C C . GLY A 1 314 ? 63.441 60.971 118.504 1.00 7.12 313 GLY A C 1
ATOM 2497 O O . GLY A 1 314 ? 64.591 61.210 118.139 1.00 5.78 313 GLY A O 1
ATOM 2498 N N . LEU A 1 315 ? 62.649 60.056 117.942 1.00 5.04 314 LEU A N 1
ATOM 2499 C CA . LEU A 1 315 ? 63.134 59.092 116.964 1.00 5.15 314 LEU A CA 1
ATOM 2500 C C . LEU A 1 315 ? 62.149 58.984 115.809 1.00 5.19 314 LEU A C 1
ATOM 2501 O O . LEU A 1 315 ? 60.950 59.217 115.977 1.00 7.41 314 LEU A O 1
ATOM 2506 N N . VAL A 1 316 ? 62.658 58.613 114.630 1.00 5.36 315 VAL A N 1
ATOM 2507 C CA . VAL A 1 316 ? 61.791 58.230 113.519 1.00 4.56 315 VAL A CA 1
ATOM 2508 C C . VAL A 1 316 ? 62.132 56.805 113.117 1.00 5.14 315 VAL A C 1
ATOM 2509 O O . VAL A 1 316 ? 63.303 56.421 113.070 1.00 8.31 315 VAL A O 1
ATOM 2513 N N . PHE A 1 317 ? 61.095 56.019 112.859 1.00 4.94 316 PHE A N 1
ATOM 2514 C CA . PHE A 1 317 ? 61.193 54.604 112.523 1.00 5.72 316 PHE A CA 1
ATOM 2515 C C . PHE A 1 317 ? 60.733 54.453 111.084 1.00 7.49 316 PHE A C 1
ATOM 2516 O O . PHE A 1 317 ? 59.622 54.879 110.744 1.00 9.48 316 PHE A O 1
ATOM 2524 N N . LYS A 1 318 ? 61.570 53.851 110.243 1.00 7.60 317 LYS A N 1
ATOM 2525 C CA . LYS A 1 318 ? 61.222 53.651 108.842 1.00 7.12 317 LYS A CA 1
ATOM 2526 C C . LYS A 1 318 ? 61.378 52.173 108.512 1.00 7.47 317 LYS A C 1
ATOM 2527 O O . LYS A 1 318 ? 62.478 51.622 108.612 1.00 8.46 317 LYS A O 1
ATOM 2533 N N . ARG A 1 319 ? 60.277 51.530 108.137 1.00 9.25 318 ARG A N 1
ATOM 2534 C CA . ARG A 1 319 ? 60.331 50.114 107.807 1.00 10.21 318 ARG A CA 1
ATOM 2535 C C . ARG A 1 319 ? 61.302 49.876 106.657 1.00 10.83 318 ARG A C 1
ATOM 2536 O O . ARG A 1 319 ? 61.461 50.713 105.761 1.00 11.17 318 ARG A O 1
ATOM 2544 N N . LEU A 1 320 ? 61.975 48.723 106.694 1.00 8.07 319 LEU A N 1
ATOM 2545 C CA . LEU A 1 320 ? 63.083 48.506 105.770 1.00 7.65 319 LEU A CA 1
ATOM 2546 C C . LEU A 1 320 ? 62.649 48.442 104.307 1.00 10.23 319 LEU A C 1
ATOM 2547 O O . LEU A 1 320 ? 63.507 48.563 103.431 1.00 11.83 319 LEU A O 1
ATOM 2552 N N . ASP A 1 321 ? 61.357 48.287 104.014 1.00 11.89 320 ASP A N 1
ATOM 2553 C CA . ASP A 1 321 ? 60.876 48.365 102.639 1.00 12.70 320 ASP A CA 1
ATOM 2554 C C . ASP A 1 321 ? 60.480 49.781 102.228 1.00 13.68 320 ASP A C 1
ATOM 2555 O O . ASP A 1 321 ? 60.060 49.991 101.082 1.00 15.25 320 ASP A O 1
ATOM 2560 N N . GLY A 1 322 ? 60.612 50.751 103.131 1.00 13.62 321 GLY A N 1
ATOM 2561 C CA . GLY A 1 322 ? 60.298 52.133 102.852 1.00 13.62 321 GLY A CA 1
ATOM 2562 C C . GLY A 1 322 ? 58.832 52.498 102.865 1.00 13.64 321 GLY A C 1
ATOM 2563 O O . GLY A 1 322 ? 58.508 53.657 102.577 1.00 17.88 321 G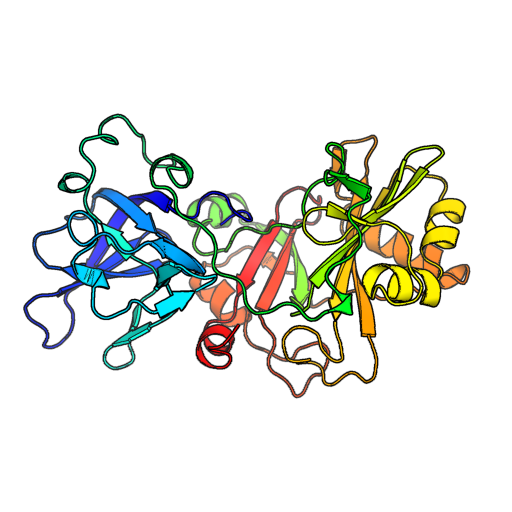LY A O 1
ATOM 2564 N N . LYS A 1 323 ? 57.932 51.569 103.213 1.00 11.61 322 LYS A N 1
ATOM 2565 C CA . LYS A 1 323 ? 56.499 51.768 103.014 1.00 13.67 322 LYS A CA 1
ATOM 2566 C C . LYS A 1 323 ? 55.691 52.015 104.285 1.00 15.07 322 LYS A C 1
ATOM 2567 O O . LYS A 1 323 ? 54.464 52.130 104.200 1.00 18.37 322 LYS A O 1
ATOM 2573 N N . PHE A 1 324 ? 56.321 52.104 105.453 1.00 12.77 323 PHE A N 1
ATOM 2574 C CA . PHE A 1 324 ? 55.596 52.416 106.681 1.00 13.11 323 PHE A CA 1
ATOM 2575 C C . PHE A 1 324 ? 56.573 53.112 107.615 1.00 14.45 323 PHE A C 1
ATOM 2576 O O . PHE A 1 324 ? 57.704 52.647 107.766 1.00 14.19 323 PHE A O 1
ATOM 2584 N N . SER A 1 325 ? 56.158 54.230 108.212 1.00 10.21 324 SER A N 1
ATOM 2585 C CA . SER A 1 325 ? 57.063 54.986 109.073 1.00 8.45 324 SER A CA 1
ATOM 2586 C C . SER A 1 325 ? 56.258 55.708 110.144 1.00 10.06 324 SER A C 1
ATOM 2587 O O . SER A 1 325 ? 55.052 55.920 109.998 1.00 11.92 324 SER A O 1
ATOM 2590 N N . PHE A 1 326 ? 56.939 56.091 111.227 1.00 7.12 325 PHE A N 1
ATOM 2591 C CA . PHE A 1 326 ? 56.290 56.856 112.288 1.00 6.75 325 PHE A CA 1
ATOM 2592 C C . PHE A 1 326 ? 57.342 57.503 113.174 1.00 8.52 325 PHE A C 1
ATOM 2593 O O . PHE A 1 326 ? 58.520 57.136 113.153 1.00 9.33 325 PHE A O 1
ATOM 2601 N N . ALA A 1 327 ? 56.887 58.465 113.976 1.00 7.64 326 ALA A N 1
ATOM 2602 C CA . ALA A 1 327 ? 57.749 59.183 114.903 1.00 6.61 326 ALA A CA 1
ATOM 2603 C C . ALA A 1 327 ? 57.374 58.833 116.334 1.00 6.18 326 ALA A C 1
ATOM 2604 O O . ALA A 1 327 ? 56.206 58.574 116.645 1.00 8.41 326 ALA A O 1
ATOM 2606 N N . ALA A 1 328 ? 58.385 58.809 117.198 1.00 5.94 327 ALA A N 1
ATOM 2607 C CA . ALA A 1 328 ? 58.195 58.681 118.636 1.00 6.03 327 ALA A CA 1
ATOM 2608 C C . ALA A 1 328 ? 58.867 59.893 119.258 1.00 5.80 327 ALA A C 1
ATOM 2609 O O . ALA A 1 328 ? 60.100 59.995 119.247 1.00 7.68 327 ALA A O 1
ATOM 2611 N N . ILE A 1 329 ? 58.056 60.835 119.743 1.00 6.40 328 ILE A N 1
ATOM 2612 C CA . ILE A 1 329 ? 58.558 62.080 120.314 1.00 6.45 328 ILE A CA 1
ATOM 2613 C C . ILE A 1 329 ? 58.785 61.902 121.804 1.00 7.72 328 ILE A C 1
ATOM 2614 O O . ILE A 1 329 ? 57.948 61.331 122.513 1.00 8.64 328 ILE A O 1
ATOM 2619 N N . SER A 1 330 ? 59.915 62.408 122.285 1.00 5.40 329 SER A N 1
ATOM 2620 C CA . SER A 1 330 ? 60.227 62.369 123.710 1.00 6.54 329 SER A CA 1
ATOM 2621 C C . SER A 1 330 ? 59.309 63.312 124.482 1.00 7.91 329 SER A C 1
ATOM 2622 O O . SER A 1 330 ? 59.334 64.529 124.263 1.00 7.05 329 SER A O 1
ATOM 2625 N N . ASN A 1 331 ? 58.500 62.758 125.389 1.00 6.91 330 ASN A N 1
ATOM 2626 C CA . ASN A 1 331 ? 57.653 63.637 126.181 1.00 6.13 330 ASN A CA 1
ATOM 2627 C C . ASN A 1 331 ? 58.486 64.549 127.069 1.00 6.32 330 ASN A C 1
ATOM 2628 O O . ASN A 1 331 ? 58.095 65.694 127.313 1.00 7.93 330 ASN A O 1
ATOM 2633 N N . ALA A 1 332 ? 59.658 64.089 127.516 1.00 8.80 331 ALA A N 1
ATOM 2634 C CA . ALA A 1 332 ? 60.525 64.973 128.293 1.00 7.74 331 ALA A CA 1
ATOM 2635 C C . ALA A 1 332 ? 60.940 66.198 127.482 1.00 7.56 331 ALA A C 1
ATOM 2636 O O . ALA A 1 332 ? 61.033 67.309 128.025 1.00 8.08 331 ALA A O 1
ATOM 2638 N N . TYR A 1 333 ? 61.206 66.007 126.186 1.00 6.01 332 TYR A N 1
ATOM 2639 C CA . TYR A 1 333 ? 61.540 67.115 125.292 1.00 4.10 332 TYR A CA 1
ATOM 2640 C C . TYR A 1 333 ? 60.397 68.107 125.169 1.00 8.06 332 TYR A C 1
ATOM 2641 O O . TYR A 1 333 ? 60.618 69.321 125.141 1.00 7.93 332 TYR A O 1
ATOM 2650 N N . LEU A 1 334 ? 59.171 67.601 125.040 1.00 8.28 333 LEU A N 1
ATOM 2651 C CA . LEU A 1 334 ? 58.013 68.482 124.935 1.00 9.07 333 LEU A CA 1
ATOM 2652 C C . LEU A 1 334 ? 57.816 69.307 126.196 1.00 10.53 333 LEU A C 1
ATOM 2653 O O . LEU A 1 334 ? 57.383 70.463 126.122 1.00 11.26 333 LEU A O 1
ATOM 2658 N N . GLU A 1 335 ? 58.119 68.737 127.359 1.00 11.01 334 GLU A N 1
ATOM 2659 C CA . GLU A 1 335 ? 57.969 69.476 128.604 1.00 11.53 334 GLU A CA 1
ATOM 2660 C C . GLU A 1 335 ? 59.154 70.394 128.878 1.00 15.82 334 GLU A C 1
ATOM 2661 O O . GLU A 1 335 ? 58.995 71.393 129.589 1.00 18.71 334 GLU A O 1
ATOM 2667 N N . LYS A 1 336 ? 60.328 70.106 128.302 1.00 12.06 335 LYS A N 1
ATOM 2668 C CA . LYS A 1 336 ? 61.497 70.943 128.545 1.00 9.87 335 LYS A CA 1
ATOM 2669 C C . LYS A 1 336 ? 61.509 72.178 127.646 1.00 14.44 335 LYS A C 1
ATOM 2670 O O . LYS A 1 336 ? 61.889 73.270 128.089 1.00 19.64 335 LYS A O 1
ATOM 2676 N N . HIS A 1 337 ? 61.095 72.038 126.389 1.00 8.75 336 HIS A N 1
ATOM 2677 C CA . HIS A 1 337 ? 61.177 73.121 125.413 1.00 8.79 336 HIS A CA 1
ATOM 2678 C C . HIS A 1 337 ? 59.756 73.601 125.136 1.00 10.14 336 HIS A C 1
ATOM 2679 O O . HIS A 1 337 ? 59.153 73.289 124.102 1.00 12.86 336 HIS A O 1
ATOM 2686 N N . LYS A 1 338 ? 59.221 74.375 126.084 1.00 12.01 337 LYS A N 1
ATOM 2687 C CA . LYS A 1 338 ? 57.803 74.723 126.060 1.00 14.30 337 LYS A CA 1
ATOM 2688 C C . LYS A 1 338 ? 57.466 75.765 125.006 1.00 14.91 337 LYS A C 1
ATOM 2689 O O . LYS A 1 338 ? 56.282 75.952 124.702 1.00 16.65 337 LYS A O 1
ATOM 2695 N N . ASP A 1 339 ? 58.464 76.456 124.457 1.00 11.92 338 ASP A N 1
ATOM 2696 C CA . ASP A 1 339 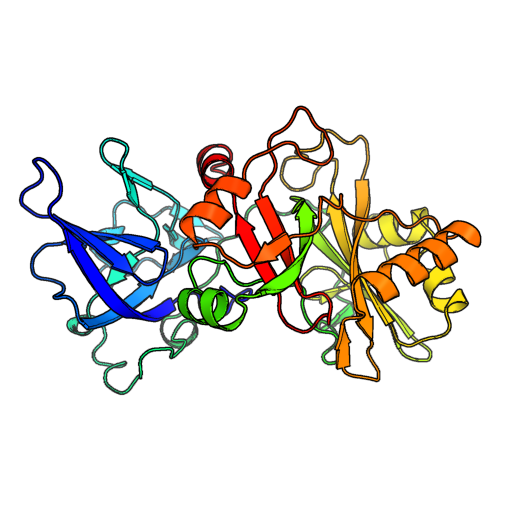? 58.227 77.549 123.526 1.00 12.60 338 ASP A CA 1
ATOM 2697 C C . ASP A 1 339 ? 58.422 77.135 122.077 1.00 16.89 338 ASP A C 1
ATOM 2698 O O . ASP A 1 339 ? 58.448 77.999 121.192 1.00 15.09 338 ASP A O 1
ATOM 2703 N N . ARG A 1 340 ? 58.560 75.839 121.817 1.00 15.10 339 ARG A N 1
ATOM 2704 C CA . ARG A 1 340 ? 58.472 75.319 120.461 1.00 12.01 339 ARG A CA 1
ATOM 2705 C C . ARG A 1 340 ? 57.753 73.978 120.465 1.00 18.51 339 ARG A C 1
ATOM 2706 O O . ARG A 1 340 ? 57.410 73.456 119.404 1.00 17.66 339 ARG A O 1
#

InterPro domains:
  IPR012646 RNA ligase, DRB0094 [TIGR02306] (6-335)
  IPR021122 RNA ligase domain, REL/Rln2 [PF09414] (164-328)

Foldseek 3Di:
DFAFWQQKFKFFWADWAADPPDPFWIWTQTQLFIAIDGPPFDDGGAIWIWGFAQKWQFDDCLLCVVCNVQWDQAPNGTTHGWAWDDDVRHTHTTDTGHCVSPVVCVPPDGGDICCVVNVIGGDDFDADDQQDAAFPFWDDPLDDAPTFAAVSNCQVVLVVQAQFKWWKFFDAQFWKKKWWDDPPDIFIDTRTGTHDDDPRRQRNVQCVVLVVSVLNVVVVAGKIFMWGKAAPRTRVRQLNHDGIHTATDWMARSVVSFTDFPVRVVVSCVVCVVVRRNHHHTGIDDMDRRPDGLVVQLVQFWAAGVNRPGTTQGMKIAGRRRPHIHTRGHSVVSVVSVND

Organism: Naegleria gruberi (NCBI:txid5762)

Sequence (340 aa):
SMGVRKLATIRTAGEITPIAGAEAIECCHVDGWTCVIKKGEFKQGDRGVYFEIDSFIKEDNDRYPMLSKQVIDYEGQRGTRLRTARLRGQLSQGLFLPMDRFPELASNQVGDDVTEILGITKWEPPISTNLSGEILGEFPTFISKTDQERVQNLIPQIEENKGQKFEVTVKLDGSSMTVYRKDDHIGVCGRNWELRETATNAQWHAARRNKMIEGLQFLNRNLALQGEIIGESIQGNLEKLKGQDFYLFDIYDIDKAQYLTPIERQSLVKQLNDNGFTVKHVPILDDLELNHTAEQILAMADGPSLNKNVKREGLVFKRLDGKFSFAAISNAYLEKHKDR

Nearest PDB structures (foldseek):
  6vtb-assembly1_A  TM=1.003E+00  e=3.665E-72  Naegleria gruberi
  6vt1-assembly4_D  TM=9.883E-01  e=5.444E-66  Naegleria gruberi
  6vt6-assembly1_A  TM=9.765E-01  e=2.860E-65  Naegleria gruberi
  6vt8-assembly1_A  TM=9.795E-01  e=3.985E-65  Naegleria gruberi
  6vt5-assembly1_A  TM=9.803E-01  e=4.451E-65  Naegleria gruberi

B-factor: mean 17.79, std 10.72, range [3.89, 76.41]

Solvent-accessible surface area: 16651 Å² total; per-residue (Å²): 7,52,24,108,118,81,0,0,9,1,20,55,1,20,99,43,61,116,34,81,76,43,153,70,26,19,27,0,77,0,75,28,3,34,0,47,2,100,109,79,41,4,150,106,48,61,84,0,0,0,0,0,4,30,0,4,2,85,72,57,86,134,63,15,51,46,10,28,194,100,27,79,102,33,148,67,86,129,0,3,41,13,67,10,50,121,82,212,47,126,49,14,4,19,23,2,3,9,28,115,77,0,100,87,0,65,106,41,128,85,56,47,65,4,6,166,114,24,39,10,62,42,27,50,19,125,104,40,115,68,17,76,21,106,89,69,29,108,20,7,115,71,9,41,83,31,54,41,20,26,0,5,28,20,65,93,63,6,127,141,6,122,36,77,109,0,5,7,2,4,55,7,14,12,18,19,0,1,0,7,36,73,76,149,71,29,1,0,0,6,95,70,124,10,7,133,84,51,106,94,4,5,3,23,103,1,0,101,113,5,87,3,20,73,0,0,97,84,20,104,95,16,0,0,0,0,0,23,0,4,0,58,83,6,49,65,33,22,9,145,45,187,26,43,18,0,9,0,29,10,0,24,8,13,106,142,69,71,44,12,27,9,139,85,1,59,53,13,16,134,74,2,60,95,79,49,29,82,5,107,32,5,30,78,65,127,88,31,95,0,71,52,77,15,140,90,0,38,86,47,0,63,10,71,9,65,41,159,121,15,116,16,23,0,3,14,0,10,46,54,56,20,131,35,39,0,3,0,13,2,29,60,13,43,45,149,35,112,124,64

Secondary structure (DSSP, 8-state):
-BTTBSSEEEEE---EEE-SS-SSEEEEEETTEEEEEETTS--TT-EEEEEPTTEEEE--TTT-GGGTTS-EEETTEEEEE---EEETTEEE-SEEEEGGG-GGGTTPPTT-B-TTTTT-EE------GGGS-EEEEEPPTTS------BGGG-HHHHHHTTT-EEEEEEE--SEEEEEEEETTEEEEE-SSEEEE--SS-HHHHHHHHTTHHHHHHHHTS-EEEEEEEEETTSTT-TT--SSEEEEEEEEEETTTTEEPPHHHHHHHHHHHHHTT---EE--B---EE----HHHHHHHH-SB-SSTTSB-SEEEEEETTSS-EEEEE-HHHHHH-TT-

Radius of gyration: 21.18 Å; Cα contacts (8 Å, |Δi|>4): 738; chains: 1; bounding box: 57×47×62 Å